Protein AF-A0A6N9PB77-F1 (afdb_monomer_lite)

Radius of gyration: 20.38 Å; chains: 1; bounding box: 51×42×57 Å

Structure (mmCIF, N/CA/C/O backbone):
data_AF-A0A6N9PB77-F1
#
_entry.id   AF-A0A6N9PB77-F1
#
loop_
_atom_site.group_PDB
_atom_site.id
_atom_site.type_symbol
_atom_site.label_atom_id
_atom_site.label_alt_id
_atom_site.label_comp_id
_atom_site.label_asym_id
_atom_site.label_entity_id
_atom_site.label_seq_id
_atom_site.pdbx_PDB_ins_code
_atom_site.Cartn_x
_atom_site.Cartn_y
_atom_site.Cartn_z
_atom_site.occupancy
_atom_site.B_iso_or_equiv
_atom_site.auth_seq_id
_atom_site.auth_comp_id
_atom_site.auth_asym_id
_atom_site.auth_atom_id
_atom_site.pdbx_PDB_model_num
ATOM 1 N N . MET A 1 1 ? -2.805 -22.896 3.630 1.00 44.38 1 MET A N 1
ATOM 2 C CA . MET A 1 1 ? -1.764 -21.969 4.108 1.00 44.38 1 MET A CA 1
ATOM 3 C C . MET A 1 1 ? -0.543 -22.271 3.263 1.00 44.38 1 MET A C 1
ATOM 5 O O . MET A 1 1 ? 0.065 -23.314 3.468 1.00 44.38 1 MET A O 1
ATOM 9 N N . GLU A 1 2 ? -0.318 -21.493 2.204 1.00 57.84 2 GLU A N 1
ATOM 10 C CA . GLU A 1 2 ? 0.859 -21.669 1.343 1.00 57.84 2 GLU A CA 1
ATOM 11 C C . GLU A 1 2 ? 2.136 -21.498 2.175 1.00 57.84 2 GLU A C 1
ATOM 13 O O . GLU A 1 2 ? 2.173 -20.711 3.124 1.00 57.84 2 GLU A O 1
ATOM 18 N N . ASN A 1 3 ? 3.147 -22.318 1.892 1.00 75.31 3 ASN A N 1
ATOM 19 C CA . ASN A 1 3 ? 4.356 -22.383 2.702 1.00 75.31 3 ASN A CA 1
ATOM 20 C C . ASN A 1 3 ? 5.206 -21.119 2.463 1.00 75.31 3 ASN A C 1
ATOM 22 O O . ASN A 1 3 ? 5.700 -20.901 1.364 1.00 75.31 3 ASN A O 1
ATOM 26 N N . ILE A 1 4 ? 5.413 -20.289 3.488 1.00 77.06 4 ILE A N 1
ATOM 27 C CA . ILE A 1 4 ? 6.261 -19.084 3.404 1.00 77.06 4 ILE A CA 1
ATOM 28 C C . ILE A 1 4 ? 7.685 -19.440 2.944 1.00 77.06 4 ILE A C 1
ATOM 30 O O . ILE A 1 4 ? 8.286 -18.709 2.158 1.00 77.06 4 ILE A O 1
ATOM 34 N N . GLU A 1 5 ? 8.204 -20.595 3.366 1.00 80.19 5 GLU A N 1
ATOM 35 C CA . GLU A 1 5 ? 9.524 -21.090 2.965 1.00 80.19 5 GLU A CA 1
ATOM 36 C C . GLU A 1 5 ? 9.602 -21.336 1.454 1.00 80.19 5 GLU A C 1
ATOM 38 O O . GLU A 1 5 ? 10.645 -21.099 0.846 1.00 80.19 5 GLU A O 1
ATOM 43 N N . TYR A 1 6 ? 8.488 -21.741 0.831 1.00 81.44 6 TYR A N 1
ATOM 44 C CA . TYR A 1 6 ? 8.398 -21.926 -0.617 1.00 81.44 6 TYR A CA 1
ATOM 45 C C . TYR A 1 6 ? 8.553 -20.595 -1.359 1.00 81.44 6 TYR A C 1
ATOM 47 O O . TYR A 1 6 ? 9.358 -20.509 -2.283 1.00 81.44 6 TYR A O 1
ATOM 55 N N . HIS A 1 7 ? 7.872 -19.531 -0.925 1.00 77.06 7 HIS A N 1
ATOM 56 C CA . HIS A 1 7 ? 7.990 -18.220 -1.576 1.00 77.06 7 HIS A CA 1
ATOM 57 C C . HIS A 1 7 ? 9.359 -17.563 -1.347 1.00 77.06 7 HIS A C 1
ATOM 59 O O . HIS A 1 7 ? 9.885 -16.915 -2.253 1.00 77.06 7 HIS A O 1
ATOM 65 N N . ILE A 1 8 ? 9.972 -17.763 -0.172 1.00 81.44 8 ILE A N 1
ATOM 66 C CA . ILE A 1 8 ? 11.349 -17.313 0.095 1.00 81.44 8 ILE A CA 1
ATOM 67 C C . ILE A 1 8 ? 12.333 -18.031 -0.836 1.00 81.44 8 ILE A C 1
ATOM 69 O O . ILE A 1 8 ? 13.188 -17.383 -1.443 1.00 81.44 8 ILE A O 1
ATOM 73 N N . ALA A 1 9 ? 12.203 -19.355 -0.976 1.00 80.81 9 ALA A N 1
ATOM 74 C CA . ALA A 1 9 ? 13.036 -20.141 -1.880 1.00 80.81 9 ALA A CA 1
ATOM 75 C C . ALA A 1 9 ? 12.832 -19.720 -3.342 1.00 80.81 9 ALA A C 1
ATOM 77 O O . ALA A 1 9 ? 13.812 -19.496 -4.045 1.00 80.81 9 ALA A O 1
ATOM 78 N N . LEU A 1 10 ? 11.585 -19.503 -3.776 1.00 82.50 10 LEU A N 1
ATOM 79 C CA . LEU A 1 10 ? 11.277 -18.999 -5.116 1.00 82.50 10 LEU A CA 1
ATOM 80 C C . LEU A 1 10 ? 11.972 -17.668 -5.402 1.00 82.50 10 LEU A C 1
ATOM 82 O O . LEU A 1 10 ? 12.623 -17.537 -6.432 1.00 82.50 10 LEU A O 1
ATOM 86 N N . LYS A 1 11 ? 11.890 -16.693 -4.490 1.00 81.75 11 LYS A N 1
ATOM 87 C CA . LYS A 1 11 ? 12.521 -15.380 -4.695 1.00 81.75 11 LYS A CA 1
ATOM 88 C C . LYS A 1 11 ? 14.041 -15.480 -4.861 1.00 81.75 11 LYS A C 1
ATOM 90 O O . LYS A 1 11 ? 14.624 -14.690 -5.598 1.00 81.75 11 LYS A O 1
ATOM 95 N N . ARG A 1 12 ? 14.679 -16.431 -4.172 1.00 84.25 12 ARG A N 1
ATOM 96 C CA . ARG A 1 12 ? 16.130 -16.656 -4.237 1.00 84.25 12 ARG A CA 1
ATOM 97 C C . ARG A 1 12 ? 16.544 -17.445 -5.480 1.00 84.25 12 ARG A C 1
ATOM 99 O O . ARG A 1 12 ? 17.511 -17.070 -6.134 1.00 84.25 12 ARG A O 1
ATOM 106 N N . ASP A 1 13 ? 15.837 -18.534 -5.764 1.00 86.69 13 ASP A N 1
ATOM 107 C CA . ASP A 1 13 ? 16.291 -19.581 -6.683 1.00 86.69 13 ASP A CA 1
ATOM 108 C C . ASP A 1 13 ? 15.640 -19.467 -8.074 1.00 86.69 13 ASP A C 1
ATOM 110 O O . ASP A 1 13 ? 16.283 -19.780 -9.074 1.00 86.69 13 ASP A O 1
ATOM 114 N N . CYS A 1 14 ? 14.399 -18.969 -8.151 1.00 85.69 14 CYS A N 1
ATOM 115 C CA . CYS A 1 14 ? 13.626 -18.807 -9.389 1.00 85.69 14 CYS A CA 1
ATOM 116 C C . CYS A 1 14 ? 12.845 -17.470 -9.404 1.00 85.69 14 CYS A C 1
ATOM 118 O O . CYS A 1 14 ? 11.616 -17.474 -9.263 1.00 85.69 14 CYS A O 1
ATOM 120 N N . PRO A 1 15 ? 13.512 -16.314 -9.596 1.00 81.88 15 PRO A N 1
ATOM 121 C CA . PRO A 1 15 ? 12.870 -14.996 -9.517 1.00 81.88 15 PRO A CA 1
ATOM 122 C C . PRO A 1 15 ? 11.655 -14.832 -10.440 1.00 81.88 15 PRO A C 1
ATOM 124 O O . PRO A 1 15 ? 10.639 -14.283 -10.025 1.00 81.88 15 PRO A O 1
ATOM 127 N N . ASP A 1 16 ? 11.710 -15.380 -11.656 1.00 85.31 16 ASP A N 1
ATOM 128 C CA . ASP A 1 16 ? 10.597 -15.311 -12.612 1.00 85.31 16 ASP A CA 1
ATOM 129 C C . ASP A 1 16 ? 9.342 -16.042 -12.118 1.00 85.31 16 ASP A C 1
ATOM 131 O O . ASP A 1 16 ? 8.217 -15.629 -12.402 1.00 85.31 16 ASP A O 1
ATOM 135 N N . ASP A 1 17 ? 9.517 -17.132 -11.374 1.00 85.56 17 ASP A N 1
ATOM 136 C CA . ASP A 1 17 ? 8.417 -17.910 -10.805 1.00 85.56 17 ASP A CA 1
ATOM 137 C C . ASP A 1 17 ? 7.801 -17.168 -9.618 1.00 85.56 17 ASP A C 1
ATOM 139 O O . ASP A 1 17 ? 6.577 -17.081 -9.512 1.00 85.56 17 ASP A O 1
ATOM 143 N N . TYR A 1 18 ? 8.641 -16.545 -8.786 1.00 87.06 18 TYR A N 1
ATOM 144 C CA . TYR A 1 18 ? 8.188 -15.629 -7.741 1.00 87.06 18 TYR A CA 1
ATOM 145 C C . TYR A 1 18 ? 7.368 -14.467 -8.325 1.00 87.06 18 TYR A C 1
ATOM 147 O O . TYR A 1 18 ? 6.300 -14.144 -7.807 1.00 87.06 18 TYR A O 1
ATOM 155 N N . TYR A 1 19 ? 7.802 -13.875 -9.441 1.00 87.38 19 TYR A N 1
ATOM 156 C CA . TYR A 1 19 ? 7.082 -12.770 -10.085 1.00 87.38 19 TYR A CA 1
ATOM 157 C C . TYR A 1 19 ? 5.718 -13.182 -10.631 1.00 87.38 19 TYR A C 1
ATOM 159 O O . TYR A 1 19 ? 4.755 -12.421 -10.515 1.00 87.38 19 TYR A O 1
ATOM 167 N N . ARG A 1 20 ? 5.606 -14.390 -11.197 1.00 90.50 20 ARG A N 1
ATOM 168 C CA . ARG A 1 20 ? 4.302 -14.922 -11.617 1.00 90.50 20 ARG A CA 1
ATOM 169 C C . ARG A 1 20 ? 3.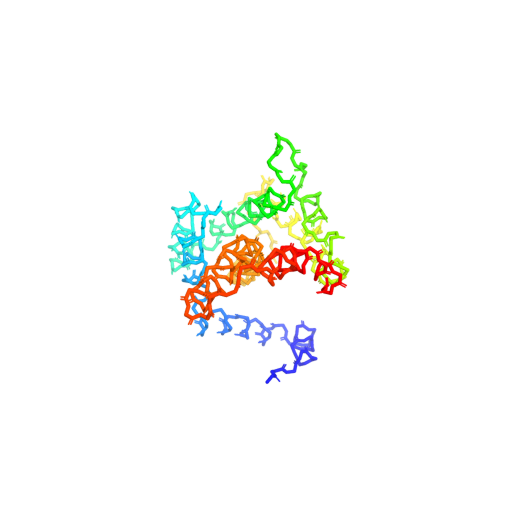362 -15.091 -10.432 1.00 90.50 20 ARG A C 1
ATOM 171 O O . ARG A 1 20 ? 2.185 -14.772 -10.567 1.00 90.50 20 ARG A O 1
ATOM 178 N N . GLU A 1 21 ? 3.879 -15.521 -9.285 1.00 90.88 21 GLU A N 1
ATOM 179 C CA . GLU A 1 21 ? 3.067 -15.669 -8.080 1.00 90.88 21 GLU A CA 1
ATOM 180 C C . GLU A 1 21 ? 2.610 -14.318 -7.523 1.00 90.88 21 GLU A C 1
ATOM 182 O O . GLU A 1 21 ? 1.437 -14.158 -7.204 1.00 90.88 21 GLU A O 1
ATOM 187 N N . VAL A 1 22 ? 3.485 -13.307 -7.491 1.00 91.44 22 VAL A N 1
ATOM 188 C CA . VAL A 1 22 ? 3.108 -11.936 -7.098 1.00 91.44 22 VAL A CA 1
ATOM 189 C C . VAL A 1 22 ? 1.979 -11.401 -7.980 1.00 91.44 22 VAL A C 1
ATOM 191 O O . VAL A 1 22 ? 0.989 -10.877 -7.469 1.00 91.44 22 VAL A O 1
ATOM 194 N N . ILE A 1 23 ? 2.105 -11.559 -9.302 1.00 94.62 23 ILE A N 1
ATOM 195 C CA . ILE A 1 23 ? 1.078 -11.124 -10.256 1.00 94.62 23 ILE A CA 1
ATOM 196 C C . ILE A 1 23 ? -0.243 -11.840 -9.987 1.00 94.62 23 ILE A C 1
ATOM 198 O O . ILE A 1 23 ? -1.279 -11.193 -9.858 1.00 94.62 23 ILE A O 1
ATOM 202 N N . LYS A 1 24 ? -0.187 -13.164 -9.845 1.00 94.56 24 LYS A N 1
ATOM 203 C CA . LYS A 1 24 ? -1.353 -13.998 -9.573 1.00 94.56 24 LYS A CA 1
ATOM 204 C C . LYS A 1 24 ? -2.047 -13.600 -8.271 1.00 94.56 24 LYS A C 1
ATOM 206 O O . LYS A 1 24 ? -3.255 -13.417 -8.273 1.00 94.56 24 LYS A O 1
ATOM 211 N N . VAL A 1 25 ? -1.305 -13.392 -7.181 1.00 93.44 25 VAL A N 1
ATOM 212 C CA . VAL A 1 25 ? -1.872 -12.956 -5.894 1.00 93.44 25 VAL A CA 1
ATOM 213 C C . VAL A 1 25 ? -2.603 -11.622 -6.039 1.00 93.44 25 VAL A C 1
ATOM 215 O O . VAL A 1 25 ? -3.721 -11.488 -5.541 1.00 93.44 25 VAL A O 1
ATOM 218 N N . VAL A 1 26 ? -2.004 -10.647 -6.723 1.00 96.25 26 VAL A N 1
ATOM 219 C CA . VAL A 1 26 ? -2.620 -9.328 -6.927 1.00 96.25 26 VAL A CA 1
ATOM 220 C C . VAL A 1 26 ? -3.894 -9.423 -7.766 1.00 96.25 26 VAL A C 1
ATOM 222 O O . VAL A 1 26 ? -4.918 -8.850 -7.376 1.00 96.25 26 VAL A O 1
ATOM 225 N N . ASP A 1 27 ? -3.835 -10.147 -8.884 1.00 95.75 27 ASP A N 1
ATOM 226 C CA . ASP A 1 27 ? -4.932 -10.251 -9.844 1.00 95.75 27 ASP A CA 1
ATOM 227 C C . ASP A 1 27 ? -6.085 -11.105 -9.278 1.00 95.75 27 ASP A C 1
ATOM 229 O O . ASP A 1 27 ? -7.222 -10.634 -9.221 1.00 95.75 27 ASP A O 1
ATOM 233 N N . ASP A 1 28 ? -5.803 -12.306 -8.754 1.00 95.81 28 ASP A N 1
ATOM 234 C CA . ASP A 1 28 ? -6.817 -13.240 -8.231 1.00 95.81 28 ASP A CA 1
ATOM 235 C C . ASP A 1 28 ? -7.586 -12.649 -7.036 1.00 95.81 28 ASP A C 1
ATOM 237 O O . ASP A 1 28 ? -8.779 -12.908 -6.856 1.00 95.81 28 ASP A O 1
ATOM 241 N N . ASN A 1 29 ? -6.927 -11.818 -6.220 1.00 94.38 29 ASN A N 1
ATOM 242 C CA . ASN A 1 29 ? -7.551 -11.166 -5.066 1.00 94.38 29 ASN A CA 1
ATOM 243 C C . ASN A 1 29 ? -8.129 -9.778 -5.391 1.00 94.38 29 ASN A C 1
ATOM 245 O O . ASN A 1 29 ? -8.631 -9.106 -4.484 1.00 94.38 29 ASN A O 1
ATOM 249 N N . ASN A 1 30 ? -8.080 -9.333 -6.653 1.00 94.88 30 ASN A N 1
ATOM 250 C CA . ASN A 1 30 ? -8.531 -8.007 -7.090 1.00 94.88 30 ASN A CA 1
ATOM 251 C C . ASN A 1 30 ? -7.961 -6.874 -6.220 1.00 94.88 30 ASN A C 1
ATOM 253 O O . ASN A 1 30 ? -8.667 -5.937 -5.830 1.00 94.88 30 ASN A O 1
ATOM 257 N N . MET A 1 31 ? -6.676 -6.970 -5.869 1.00 97.31 31 MET A N 1
ATOM 258 C CA . MET A 1 31 ? -6.081 -6.128 -4.828 1.00 97.31 31 MET A CA 1
ATOM 259 C C . MET A 1 31 ? -6.095 -4.642 -5.185 1.00 97.31 31 MET A C 1
ATOM 261 O O . MET A 1 31 ? -6.179 -3.808 -4.288 1.00 97.31 31 MET A O 1
ATOM 265 N N . VAL A 1 32 ? -6.089 -4.292 -6.475 1.00 97.06 32 VAL A N 1
ATOM 266 C CA . VAL A 1 32 ? -6.224 -2.897 -6.921 1.00 97.06 32 VAL A CA 1
ATOM 267 C C . VAL A 1 32 ? -7.590 -2.321 -6.534 1.00 97.06 32 VAL A C 1
ATOM 269 O O . VAL A 1 32 ? -7.664 -1.257 -5.923 1.00 97.06 32 VAL A O 1
ATOM 272 N N . SER A 1 33 ? -8.670 -3.061 -6.804 1.00 94.62 33 SER A N 1
ATOM 273 C CA . SER A 1 33 ? -10.037 -2.669 -6.435 1.00 94.62 33 SER A CA 1
ATOM 274 C C . SER A 1 33 ? -10.228 -2.607 -4.914 1.00 94.62 33 SER A C 1
ATOM 276 O O . SER A 1 33 ? -10.925 -1.723 -4.396 1.00 94.62 33 SER A O 1
ATOM 278 N N . GLN A 1 34 ? -9.556 -3.497 -4.172 1.00 94.31 34 GLN A N 1
ATOM 279 C CA . GLN A 1 34 ? -9.569 -3.455 -2.710 1.00 94.31 34 GLN A CA 1
ATOM 280 C C . GLN A 1 34 ? -8.990 -2.146 -2.160 1.00 94.31 34 GLN A C 1
ATOM 282 O O . GLN A 1 34 ? -9.555 -1.615 -1.205 1.00 94.31 34 GLN A O 1
ATOM 287 N N . MET A 1 35 ? -7.924 -1.589 -2.751 1.00 96.31 35 MET A N 1
ATOM 288 C CA . MET A 1 35 ? -7.360 -0.309 -2.291 1.00 96.31 35 MET A CA 1
ATOM 289 C C . MET A 1 35 ? -8.401 0.811 -2.369 1.00 96.31 35 MET A C 1
ATOM 291 O O . MET A 1 35 ? -8.657 1.486 -1.371 1.00 96.31 35 MET A O 1
ATOM 295 N N . SER A 1 36 ? -9.042 0.974 -3.531 1.00 93.69 36 SER A N 1
ATOM 296 C CA . SER A 1 36 ? -10.058 2.011 -3.754 1.00 93.69 36 SER A CA 1
ATOM 297 C C . SER A 1 36 ? -11.262 1.834 -2.826 1.00 93.69 36 SER A C 1
ATOM 299 O O . SER A 1 36 ? -11.781 2.816 -2.287 1.00 93.69 36 SER A O 1
ATOM 301 N N . SER A 1 37 ? -11.668 0.585 -2.579 1.00 92.94 37 SER A N 1
ATOM 302 C CA . SER A 1 37 ? -12.756 0.257 -1.652 1.00 92.94 37 SER A CA 1
ATOM 303 C C . SER A 1 37 ? -12.401 0.627 -0.209 1.00 92.94 37 SER A C 1
ATOM 305 O O . SER A 1 37 ? -13.146 1.369 0.431 1.00 92.94 37 SER A O 1
ATOM 307 N N . ARG A 1 38 ? -11.236 0.189 0.292 1.00 93.25 38 ARG A N 1
ATOM 308 C CA . ARG A 1 38 ? -10.757 0.509 1.651 1.00 93.25 38 ARG A CA 1
ATOM 309 C C . ARG A 1 38 ? -10.687 2.010 1.881 1.00 93.25 38 ARG A C 1
ATOM 311 O O . ARG A 1 38 ? -11.127 2.493 2.917 1.00 93.25 38 ARG A O 1
ATOM 318 N N . VAL A 1 39 ? -10.163 2.752 0.909 1.00 94.06 39 VAL A N 1
ATOM 319 C CA . VAL A 1 39 ? -10.065 4.212 0.998 1.00 94.06 39 VAL A CA 1
ATOM 320 C C . VAL A 1 39 ? -11.453 4.842 1.044 1.00 94.06 39 VAL A C 1
ATOM 322 O O . VAL A 1 39 ? -11.722 5.640 1.934 1.00 94.06 39 VAL A O 1
ATOM 325 N N . SER A 1 40 ? -12.361 4.436 0.154 1.00 91.25 40 SER A N 1
ATOM 326 C CA . SER A 1 40 ? -13.703 5.025 0.052 1.00 91.25 40 SER A CA 1
ATOM 327 C C . SER A 1 40 ? -14.548 4.863 1.318 1.00 91.25 40 SER A C 1
ATOM 329 O O . SER A 1 40 ? -15.321 5.759 1.649 1.00 91.25 40 SER A O 1
ATOM 331 N N . PHE A 1 41 ? -14.413 3.739 2.026 1.00 86.50 41 PHE A N 1
ATOM 332 C CA . PHE A 1 41 ? -15.205 3.452 3.228 1.00 86.50 41 PHE A CA 1
ATOM 333 C C . PHE A 1 41 ? -14.526 3.867 4.538 1.00 86.50 41 PHE A C 1
ATOM 335 O O . PHE A 1 41 ? -15.136 3.764 5.603 1.00 86.50 41 PHE A O 1
ATOM 342 N N . ASN A 1 42 ? -13.281 4.347 4.498 1.00 89.75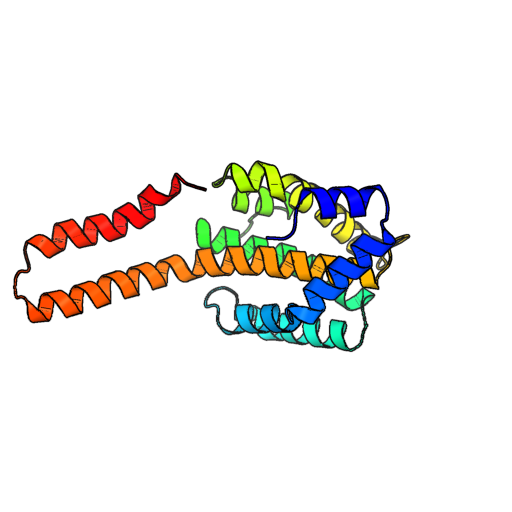 42 ASN A N 1
ATOM 343 C CA . ASN A 1 42 ? -12.545 4.670 5.711 1.00 89.75 42 ASN A CA 1
ATOM 344 C C . ASN A 1 42 ? -12.639 6.149 6.090 1.00 89.75 42 ASN A C 1
ATOM 346 O O . ASN A 1 42 ? -12.160 7.026 5.376 1.00 89.75 42 ASN A O 1
ATOM 350 N N . TYR A 1 43 ? -13.135 6.413 7.298 1.00 87.69 43 TYR A N 1
ATOM 351 C CA . TYR A 1 43 ? -13.312 7.767 7.824 1.00 87.69 43 TYR A CA 1
ATOM 352 C C . TYR A 1 43 ? -12.051 8.649 7.770 1.00 87.69 43 TYR A C 1
ATOM 354 O O . TYR A 1 43 ? -12.151 9.828 7.456 1.00 87.69 43 TYR A O 1
ATOM 362 N N . HIS A 1 44 ? -10.861 8.111 8.045 1.00 89.25 44 HIS A N 1
ATOM 363 C CA . HIS A 1 44 ? -9.640 8.920 8.129 1.00 89.25 44 HIS A CA 1
ATOM 364 C C . HIS A 1 44 ? -8.943 9.142 6.787 1.00 89.25 44 HIS A C 1
ATOM 366 O O . HIS A 1 44 ? -8.231 10.127 6.647 1.00 89.25 44 HIS A O 1
ATOM 372 N N . ILE A 1 45 ? -9.132 8.254 5.808 1.00 92.38 45 ILE A N 1
ATOM 373 C CA . ILE A 1 45 ? -8.382 8.311 4.541 1.00 92.38 45 ILE A CA 1
ATOM 374 C C . ILE A 1 45 ? -9.259 8.526 3.302 1.00 92.38 45 ILE A C 1
ATOM 376 O O . ILE A 1 45 ? -8.711 8.649 2.208 1.00 92.38 45 ILE A O 1
ATOM 380 N N . HIS A 1 46 ? -10.586 8.624 3.450 1.00 93.00 46 HIS A N 1
ATOM 381 C CA . HIS A 1 46 ? -11.530 8.820 2.340 1.00 93.00 46 HIS A CA 1
ATOM 382 C C . HIS A 1 46 ? -11.240 10.040 1.459 1.00 93.00 46 HIS A C 1
ATOM 384 O O . HIS A 1 46 ? -11.544 10.007 0.269 1.00 93.00 46 HIS A O 1
ATOM 390 N N . GLU A 1 47 ? -10.608 11.088 1.991 1.00 92.12 47 GLU A N 1
ATOM 391 C CA . GLU A 1 47 ? -10.207 12.270 1.213 1.00 92.12 47 GLU A CA 1
ATOM 392 C C . GLU A 1 47 ? -9.238 11.923 0.066 1.00 92.12 47 GLU A C 1
ATOM 394 O O . GLU A 1 47 ? -9.135 12.657 -0.912 1.00 92.12 47 GLU A O 1
ATOM 399 N N . ARG A 1 48 ? -8.562 10.768 0.135 1.00 94.88 48 ARG A N 1
ATOM 400 C CA . ARG A 1 48 ? -7.651 10.272 -0.908 1.00 94.88 48 ARG A CA 1
ATOM 401 C C . ARG A 1 48 ? -8.360 9.480 -2.007 1.00 94.88 48 ARG A C 1
ATOM 403 O O . ARG A 1 48 ? -7.685 8.935 -2.877 1.00 94.88 48 ARG A O 1
ATOM 410 N N . LYS A 1 49 ? -9.693 9.387 -1.982 1.00 96.38 49 LYS A N 1
ATOM 411 C CA . LYS A 1 49 ? -10.478 8.568 -2.916 1.00 96.38 49 LYS A CA 1
ATOM 412 C C . LYS A 1 49 ? -10.121 8.832 -4.380 1.00 96.38 49 LYS A C 1
ATOM 414 O O . LYS A 1 49 ? -9.757 7.889 -5.072 1.00 96.38 49 LYS A O 1
ATOM 419 N N . GLU A 1 50 ? -10.135 10.092 -4.815 1.00 96.81 50 GLU A N 1
ATOM 420 C CA . GLU A 1 50 ? -9.810 10.473 -6.201 1.00 96.81 50 GLU A CA 1
ATOM 421 C C . GLU A 1 50 ? -8.404 9.998 -6.613 1.00 96.81 50 GLU A C 1
ATOM 423 O O . GLU A 1 50 ? -8.185 9.513 -7.726 1.00 96.81 50 GLU A O 1
ATOM 428 N N . ILE A 1 51 ? -7.443 10.068 -5.687 1.00 97.38 51 ILE A N 1
ATOM 429 C CA . ILE A 1 51 ? -6.070 9.623 -5.933 1.00 97.38 51 ILE A CA 1
ATOM 430 C C . ILE A 1 51 ? -6.024 8.104 -6.131 1.00 97.38 51 ILE A C 1
ATOM 432 O O . ILE A 1 51 ? -5.342 7.619 -7.032 1.00 97.38 51 ILE A O 1
ATOM 436 N N . PHE A 1 52 ? -6.751 7.339 -5.317 1.00 97.88 52 PHE A N 1
ATOM 437 C CA . PHE A 1 52 ? -6.784 5.879 -5.432 1.00 97.88 52 PHE A CA 1
ATOM 438 C C . PHE A 1 52 ? -7.619 5.379 -6.614 1.00 97.88 52 PHE A C 1
ATOM 440 O O . PHE A 1 52 ? -7.301 4.335 -7.178 1.00 97.88 52 PHE A O 1
ATOM 447 N N . GLU A 1 53 ? -8.644 6.120 -7.030 1.00 97.50 53 GLU A N 1
ATOM 448 C CA . GLU A 1 53 ? -9.329 5.892 -8.306 1.00 97.50 53 GLU A CA 1
ATOM 449 C C . GLU A 1 53 ? -8.367 6.125 -9.478 1.00 97.50 53 GLU A C 1
ATOM 451 O O . GLU A 1 53 ? -8.263 5.288 -10.371 1.00 97.50 53 GLU A O 1
ATOM 456 N N . THR A 1 54 ? -7.567 7.193 -9.423 1.00 98.19 54 THR A N 1
ATOM 457 C CA . THR A 1 54 ? -6.539 7.471 -10.437 1.00 98.19 54 THR A CA 1
ATOM 458 C C . THR A 1 54 ? -5.465 6.381 -10.480 1.00 98.19 54 THR A C 1
ATOM 460 O O . THR A 1 54 ? -5.091 5.928 -11.561 1.00 98.19 54 THR A O 1
ATOM 463 N N . LEU A 1 55 ? -4.980 5.915 -9.323 1.00 98.31 55 LEU A N 1
ATOM 464 C CA . LEU A 1 55 ? -4.041 4.791 -9.244 1.00 98.31 55 LEU A CA 1
ATOM 465 C C . LEU A 1 55 ? -4.613 3.526 -9.895 1.00 98.31 55 LEU A C 1
ATOM 467 O O . LEU A 1 55 ? -3.893 2.853 -10.629 1.00 98.31 55 LEU A O 1
ATOM 471 N N . ALA A 1 56 ? -5.892 3.218 -9.663 1.00 98.12 56 ALA A N 1
ATOM 472 C CA . ALA A 1 56 ? -6.538 2.062 -10.276 1.00 98.12 56 ALA A CA 1
ATOM 473 C C . ALA A 1 56 ? -6.547 2.168 -11.809 1.00 98.12 56 ALA A C 1
ATOM 475 O O . ALA A 1 56 ? -6.086 1.243 -12.479 1.00 98.12 56 ALA A O 1
ATOM 476 N N . THR A 1 57 ? -6.948 3.321 -12.353 1.00 98.31 57 THR A N 1
ATOM 477 C CA . THR A 1 57 ? -6.923 3.581 -13.801 1.00 98.31 57 THR A CA 1
ATOM 478 C C . THR A 1 57 ? -5.514 3.446 -14.378 1.00 98.31 57 THR A C 1
ATOM 480 O O . THR A 1 57 ? -5.310 2.760 -15.377 1.00 98.31 57 THR A O 1
ATOM 483 N N . LEU A 1 58 ? -4.505 4.047 -13.735 1.00 98.38 58 LEU A N 1
ATOM 484 C CA . LEU A 1 58 ? -3.115 3.965 -14.199 1.00 98.38 58 LEU A CA 1
ATOM 485 C C . LEU A 1 58 ? -2.600 2.521 -14.234 1.00 98.38 58 LEU A C 1
ATOM 487 O O . LEU A 1 58 ? -1.829 2.167 -15.129 1.00 98.38 58 LEU A O 1
ATOM 491 N N . PHE A 1 59 ? -3.004 1.698 -13.267 1.00 98.12 59 PHE A N 1
ATOM 492 C CA . PHE A 1 59 ? -2.628 0.291 -13.218 1.00 98.12 59 PHE A CA 1
ATOM 493 C C . PHE A 1 59 ? -3.315 -0.516 -14.327 1.00 98.12 59 PHE A C 1
ATOM 495 O O . PHE A 1 59 ? -2.641 -1.243 -15.057 1.00 98.12 59 PHE A O 1
ATOM 502 N N . GLU A 1 60 ? -4.628 -0.341 -14.502 1.00 97.06 60 GLU A N 1
ATOM 503 C CA . GLU A 1 60 ? -5.431 -1.014 -15.532 1.00 97.06 60 GLU A CA 1
ATOM 504 C C . GLU A 1 60 ? -4.939 -0.684 -16.950 1.00 97.06 60 GLU A C 1
ATOM 506 O O . GLU A 1 60 ? -4.744 -1.572 -17.784 1.00 97.06 60 GLU A O 1
ATOM 511 N N . GLU A 1 61 ? -4.620 0.586 -17.198 1.00 98.06 61 GLU A N 1
ATOM 512 C CA . GLU A 1 61 ? -4.050 1.060 -18.461 1.00 98.06 61 GLU A CA 1
ATOM 513 C C . GLU A 1 61 ? -2.560 0.708 -18.636 1.00 98.06 61 GLU A C 1
ATOM 515 O O . GLU A 1 61 ? -1.933 1.099 -19.627 1.00 98.06 61 GLU A O 1
ATOM 520 N N . LYS A 1 62 ? -1.962 -0.025 -17.686 1.00 97.50 62 LYS A N 1
ATOM 521 C CA . LYS A 1 62 ? -0.549 -0.448 -17.692 1.00 97.50 62 LYS A CA 1
ATOM 522 C C . LYS A 1 62 ? 0.431 0.728 -17.751 1.00 97.50 62 LYS A C 1
ATOM 524 O O . LYS A 1 62 ? 1.562 0.596 -18.225 1.00 97.50 62 LYS A O 1
ATOM 529 N N . ARG A 1 63 ? 0.031 1.896 -17.241 1.00 97.25 63 ARG A N 1
ATOM 530 C CA . ARG A 1 63 ? 0.855 3.112 -17.132 1.00 97.25 63 ARG A CA 1
ATOM 531 C C . ARG A 1 63 ? 1.749 3.027 -15.893 1.00 97.25 63 ARG A C 1
ATOM 533 O O . ARG A 1 63 ? 1.747 3.913 -15.041 1.00 97.25 63 ARG A O 1
ATOM 540 N N . TYR A 1 64 ? 2.541 1.957 -15.808 1.00 95.44 64 TYR A N 1
ATOM 541 C CA . TYR A 1 64 ? 3.242 1.559 -14.585 1.00 95.44 64 TYR A CA 1
ATOM 542 C C . TYR A 1 64 ? 4.203 2.612 -14.039 1.00 95.44 64 TYR A C 1
ATOM 544 O O . TYR A 1 64 ? 4.253 2.799 -12.834 1.00 95.44 64 TYR A O 1
ATOM 552 N N . LEU A 1 65 ? 4.927 3.352 -14.885 1.00 93.12 65 LEU A N 1
ATOM 553 C CA . LEU A 1 65 ? 5.821 4.407 -14.392 1.00 93.12 65 LEU A CA 1
ATOM 554 C C . LEU A 1 65 ? 5.051 5.510 -13.643 1.00 93.12 65 LEU A C 1
ATOM 556 O O . LEU A 1 65 ? 5.457 5.924 -12.560 1.00 93.12 65 LEU A O 1
ATOM 560 N N . ALA A 1 66 ? 3.923 5.955 -14.204 1.00 94.62 66 ALA A N 1
ATOM 561 C CA . ALA A 1 66 ? 3.064 6.953 -13.572 1.00 94.62 66 ALA A CA 1
ATOM 562 C C . ALA A 1 66 ? 2.403 6.393 -12.304 1.00 94.62 66 ALA A C 1
ATOM 564 O O . ALA A 1 66 ? 2.357 7.081 -11.284 1.00 94.62 66 ALA A O 1
ATOM 565 N N . PHE A 1 67 ? 1.963 5.130 -12.351 1.00 97.00 67 PHE A N 1
ATOM 566 C CA . PHE A 1 67 ? 1.463 4.416 -11.179 1.00 97.00 67 PHE A CA 1
ATOM 567 C C . PHE A 1 67 ? 2.505 4.387 -10.05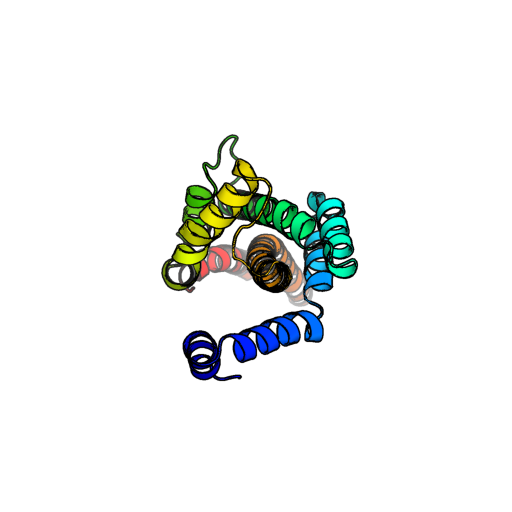6 1.00 97.00 67 PHE A C 1
ATOM 569 O O . PHE A 1 67 ? 2.217 4.841 -8.958 1.00 97.00 67 PHE A O 1
ATOM 576 N N . ILE A 1 68 ? 3.729 3.927 -10.333 1.00 95.38 68 ILE A N 1
ATOM 577 C CA . ILE A 1 68 ? 4.830 3.818 -9.364 1.00 95.38 68 ILE A CA 1
ATOM 578 C C . ILE A 1 68 ? 5.147 5.182 -8.736 1.00 95.38 68 ILE A C 1
ATOM 580 O O . ILE A 1 68 ? 5.285 5.299 -7.514 1.00 95.38 68 ILE A O 1
ATOM 584 N N . ALA A 1 69 ? 5.219 6.233 -9.556 1.00 93.38 69 ALA A N 1
ATOM 585 C CA . ALA A 1 69 ? 5.484 7.579 -9.067 1.00 93.38 69 ALA A CA 1
ATOM 586 C C . ALA A 1 69 ? 4.395 8.073 -8.107 1.00 93.38 69 ALA A C 1
ATOM 588 O O . ALA A 1 69 ? 4.705 8.587 -7.034 1.00 93.38 69 ALA A O 1
ATOM 589 N N . MET A 1 70 ? 3.125 7.862 -8.445 1.00 95.31 70 MET A N 1
ATOM 590 C CA . MET A 1 70 ? 2.010 8.265 -7.591 1.00 95.31 70 MET A CA 1
ATOM 591 C C . MET A 1 70 ? 1.887 7.378 -6.340 1.00 95.31 70 MET A C 1
ATOM 593 O O . MET A 1 70 ? 1.702 7.894 -5.237 1.00 95.31 70 MET A O 1
ATOM 597 N N . ALA A 1 71 ? 2.044 6.062 -6.487 1.00 96.06 71 ALA A N 1
ATOM 598 C CA . ALA A 1 71 ? 1.935 5.073 -5.419 1.00 96.06 71 ALA A CA 1
ATOM 599 C C . ALA A 1 71 ? 3.002 5.277 -4.337 1.00 96.06 71 ALA A C 1
ATOM 601 O O . ALA A 1 71 ? 2.680 5.256 -3.151 1.00 96.06 71 ALA A O 1
ATOM 602 N N . SER A 1 72 ? 4.251 5.556 -4.729 1.00 93.44 72 SER A N 1
ATOM 603 C CA . SER A 1 72 ? 5.341 5.820 -3.778 1.00 93.44 72 SER A CA 1
ATOM 604 C C . SER A 1 72 ? 5.075 7.050 -2.897 1.00 93.44 72 SER A C 1
ATOM 606 O O . SER A 1 72 ? 5.339 7.021 -1.695 1.00 93.44 72 SER A O 1
ATOM 608 N N . ILE A 1 73 ? 4.478 8.107 -3.458 1.00 92.56 73 ILE A N 1
ATOM 609 C CA . ILE A 1 73 ? 4.045 9.289 -2.697 1.00 92.56 73 ILE A CA 1
ATOM 610 C C . ILE A 1 73 ? 2.870 8.935 -1.777 1.00 92.56 73 ILE A C 1
ATOM 612 O O . ILE A 1 73 ? 2.831 9.371 -0.624 1.00 92.56 73 ILE A O 1
ATOM 616 N N . GLN A 1 74 ? 1.913 8.135 -2.261 1.00 95.31 74 GLN A N 1
ATOM 617 C CA . GLN A 1 74 ? 0.773 7.727 -1.442 1.00 95.31 74 GLN A CA 1
ATOM 618 C C . GLN A 1 74 ? 1.173 6.833 -0.271 1.00 95.31 74 GLN A C 1
ATOM 620 O O . GLN A 1 74 ? 0.600 7.013 0.797 1.00 95.31 74 GLN A O 1
ATOM 625 N N . LEU A 1 75 ? 2.174 5.956 -0.399 1.00 94.62 75 LEU A N 1
ATOM 626 C CA . LEU A 1 75 ? 2.694 5.188 0.741 1.00 94.62 75 LEU A CA 1
ATOM 627 C C . LEU A 1 75 ? 3.097 6.111 1.897 1.00 94.62 75 LEU A C 1
ATOM 629 O O . LEU A 1 75 ? 2.650 5.920 3.028 1.00 94.62 75 LEU A O 1
ATOM 633 N N . GLU A 1 76 ? 3.866 7.165 1.612 1.00 91.69 76 GLU A N 1
ATOM 634 C CA . GLU A 1 76 ? 4.235 8.154 2.628 1.00 91.69 76 GLU A CA 1
ATOM 635 C C . GLU A 1 76 ? 3.020 8.893 3.202 1.00 91.69 76 GLU A C 1
ATOM 637 O O . GLU A 1 76 ? 2.941 9.114 4.416 1.00 91.69 76 GLU A O 1
ATOM 642 N N . GLY A 1 77 ? 2.058 9.236 2.345 1.00 93.12 77 GLY A N 1
ATOM 643 C CA . GLY A 1 77 ? 0.791 9.835 2.751 1.00 93.12 77 GLY A CA 1
ATOM 644 C C . GLY A 1 77 ? -0.004 8.949 3.711 1.00 93.12 77 GLY A C 1
ATOM 645 O O . GLY A 1 77 ? -0.444 9.425 4.750 1.00 93.12 77 GLY A O 1
ATOM 646 N N . ILE A 1 78 ? -0.143 7.655 3.426 1.00 95.62 78 ILE A N 1
ATOM 647 C CA . ILE A 1 78 ? -0.876 6.726 4.295 1.00 95.62 78 ILE A CA 1
ATOM 648 C C . ILE A 1 78 ? -0.131 6.501 5.618 1.00 95.62 78 ILE A C 1
ATOM 650 O O . ILE A 1 78 ? -0.766 6.474 6.672 1.00 95.62 78 ILE A O 1
ATOM 654 N N . PHE A 1 79 ? 1.205 6.427 5.616 1.00 95.00 79 PHE A N 1
ATOM 655 C CA . PHE A 1 79 ? 1.970 6.388 6.869 1.00 95.00 79 PHE A CA 1
ATOM 656 C C . PHE A 1 79 ? 1.762 7.643 7.724 1.00 95.00 79 PHE A C 1
ATOM 658 O O . PHE A 1 79 ? 1.689 7.541 8.950 1.00 95.00 79 PHE A O 1
ATOM 665 N N . TYR A 1 80 ? 1.634 8.820 7.103 1.00 93.44 80 TYR A N 1
ATOM 666 C CA . TYR A 1 80 ? 1.263 10.040 7.819 1.00 93.44 80 TYR A CA 1
ATOM 667 C C . TYR A 1 80 ? -0.102 9.888 8.500 1.00 93.44 80 TYR A C 1
ATOM 669 O O . TYR A 1 80 ? -0.200 10.140 9.703 1.00 93.44 80 TYR A O 1
ATOM 677 N N . GLU A 1 81 ? -1.119 9.411 7.775 1.00 92.81 81 GLU A N 1
ATOM 678 C CA . GLU A 1 81 ? -2.456 9.194 8.343 1.00 92.81 81 GLU A CA 1
ATOM 679 C C . GLU A 1 81 ? -2.419 8.202 9.504 1.00 92.81 81 GLU A C 1
ATOM 681 O O . GLU A 1 81 ? -2.930 8.491 10.582 1.00 92.81 81 GLU A O 1
ATOM 686 N N . LEU A 1 82 ? -1.735 7.068 9.342 1.00 92.81 82 LEU A N 1
ATOM 687 C CA . LEU A 1 82 ? -1.585 6.065 10.396 1.00 92.81 82 LEU A CA 1
ATOM 688 C C . LEU A 1 82 ? -0.982 6.660 11.680 1.00 92.81 82 LEU A C 1
ATOM 690 O O . LEU A 1 82 ? -1.472 6.401 12.784 1.00 92.81 82 LEU A O 1
ATOM 694 N N . VAL A 1 83 ? 0.055 7.492 11.555 1.00 92.00 83 VAL A N 1
ATOM 695 C CA . VAL A 1 83 ? 0.655 8.199 12.696 1.00 92.00 83 VAL A CA 1
ATOM 696 C C . VAL A 1 83 ? -0.337 9.189 13.313 1.00 92.00 83 VAL A C 1
ATOM 698 O O . VAL A 1 83 ? -0.458 9.238 14.540 1.00 92.00 83 VAL A O 1
ATOM 701 N N . CYS A 1 84 ? -1.077 9.942 12.499 1.00 90.38 84 CYS A N 1
ATOM 702 C CA . CYS A 1 84 ? -2.089 10.889 12.968 1.00 90.38 84 CYS A CA 1
ATOM 703 C C . CYS A 1 84 ? -3.240 10.197 13.710 1.00 90.38 84 CYS A C 1
ATOM 705 O O . CYS A 1 84 ? -3.670 10.687 14.755 1.00 90.38 84 CYS A O 1
ATOM 707 N N . ILE A 1 85 ? -3.693 9.031 13.247 1.00 88.44 85 ILE A N 1
ATOM 708 C CA . ILE A 1 85 ? -4.737 8.245 13.917 1.00 88.44 85 ILE A CA 1
ATOM 709 C C . ILE A 1 85 ? -4.249 7.765 15.291 1.00 88.44 85 ILE A C 1
ATOM 711 O O . ILE A 1 85 ? -4.991 7.856 16.274 1.00 88.44 85 ILE A O 1
ATOM 715 N N . LYS A 1 86 ? -2.998 7.287 15.379 1.00 86.94 86 LYS A N 1
ATOM 716 C CA . LYS A 1 86 ? -2.418 6.748 16.621 1.00 86.94 86 LYS A CA 1
ATOM 717 C C . LYS A 1 86 ? -2.061 7.819 17.652 1.00 86.94 86 LYS A C 1
ATOM 719 O O . LYS A 1 86 ? -2.237 7.590 18.848 1.00 86.94 86 LYS A O 1
ATOM 724 N N . PHE A 1 87 ? -1.520 8.956 17.215 1.00 85.69 87 PHE A N 1
ATOM 725 C CA . PHE A 1 87 ? -0.865 9.926 18.106 1.00 85.69 87 PHE A CA 1
ATOM 726 C C . PHE A 1 87 ? -1.407 11.359 17.996 1.00 85.69 87 PHE A C 1
ATOM 728 O O . PHE A 1 87 ? -0.919 12.242 18.704 1.00 85.69 87 PHE A O 1
ATOM 735 N N . GLY A 1 88 ? -2.399 11.594 17.137 1.00 83.75 88 GLY A N 1
ATOM 736 C CA . GLY A 1 88 ? -2.931 12.919 16.824 1.00 83.75 88 GLY A CA 1
ATOM 737 C C . GLY A 1 88 ? -2.152 13.637 15.716 1.00 83.75 88 GLY A C 1
ATOM 738 O O . GLY A 1 88 ? -0.969 13.370 15.472 1.00 83.75 88 GLY A O 1
ATOM 739 N N . ALA A 1 89 ? -2.831 14.568 15.042 1.00 77.25 89 ALA A N 1
ATOM 740 C CA . ALA A 1 89 ? -2.242 15.386 13.989 1.00 77.25 89 ALA A CA 1
ATOM 741 C C . ALA A 1 89 ? -1.208 16.371 14.558 1.00 77.25 89 ALA A C 1
ATOM 743 O O . ALA A 1 89 ? -1.435 17.022 15.578 1.00 77.25 89 ALA A O 1
ATOM 744 N N . LYS A 1 90 ? -0.063 16.485 13.881 1.00 75.06 90 LYS A N 1
ATOM 745 C CA . LYS A 1 90 ? 0.988 17.474 14.158 1.00 75.06 90 LYS A CA 1
ATOM 746 C C . LYS A 1 90 ? 1.457 18.070 12.837 1.00 75.06 90 LYS A C 1
ATOM 748 O O . LYS A 1 90 ? 1.523 17.353 11.838 1.00 75.06 90 LYS A O 1
ATOM 753 N N . GLU A 1 91 ? 1.840 19.347 12.850 1.00 61.19 91 GLU A N 1
ATOM 754 C CA . GLU A 1 91 ? 2.288 20.074 11.648 1.00 61.19 91 GLU A CA 1
ATOM 755 C C . GLU A 1 91 ? 3.483 19.413 10.946 1.00 61.19 91 GLU A C 1
ATOM 757 O O . GLU A 1 91 ? 3.615 19.493 9.728 1.00 61.19 91 GLU A O 1
ATOM 762 N N . ARG A 1 92 ? 4.359 18.728 11.693 1.00 68.94 92 ARG A N 1
ATOM 763 C CA . ARG A 1 92 ? 5.490 17.974 11.136 1.00 68.94 92 ARG A CA 1
ATOM 764 C C . ARG A 1 92 ? 5.582 16.603 11.784 1.00 68.94 92 ARG A C 1
ATOM 766 O O . ARG A 1 92 ? 5.865 16.488 12.974 1.00 68.94 92 ARG A O 1
ATOM 773 N N . GLN A 1 93 ? 5.385 15.560 10.981 1.00 75.88 93 GLN A N 1
ATOM 774 C CA . GLN A 1 93 ? 5.569 14.170 11.417 1.00 75.88 93 GLN A CA 1
ATOM 775 C C . GLN A 1 93 ? 6.942 13.592 11.038 1.00 75.88 93 GLN A C 1
ATOM 777 O O . GLN A 1 93 ? 7.247 12.474 11.453 1.00 75.88 93 GLN A O 1
ATOM 782 N N . GLY A 1 94 ? 7.787 14.368 10.351 1.00 84.50 94 GLY A N 1
ATOM 783 C CA . GLY A 1 94 ? 9.122 13.953 9.911 1.00 84.50 94 GLY A CA 1
ATOM 784 C C . GLY A 1 94 ? 9.143 13.385 8.489 1.00 84.50 94 GLY A C 1
ATOM 785 O O . GLY A 1 94 ? 8.159 13.489 7.754 1.00 84.50 94 GLY A O 1
ATOM 786 N N . THR A 1 95 ? 10.271 12.802 8.106 1.00 89.44 95 THR A N 1
ATOM 787 C CA . THR A 1 95 ? 10.510 12.048 6.864 1.00 89.44 95 THR A CA 1
ATOM 788 C C . THR A 1 95 ? 9.699 10.749 6.816 1.00 89.44 95 THR A C 1
ATOM 790 O O . THR A 1 95 ? 9.118 10.341 7.821 1.00 89.44 95 THR A O 1
ATOM 793 N N . LEU A 1 96 ? 9.647 10.076 5.659 1.00 89.50 96 LEU A N 1
ATOM 794 C CA . LEU A 1 96 ? 9.023 8.751 5.539 1.00 89.50 96 LEU A CA 1
ATOM 795 C C . LEU A 1 96 ? 9.558 7.768 6.594 1.00 89.50 96 LEU A C 1
ATOM 797 O O . LEU A 1 96 ? 8.766 7.146 7.293 1.00 89.50 96 LEU A O 1
ATOM 801 N N . VAL A 1 97 ? 10.878 7.700 6.776 1.00 93.00 97 VAL A N 1
ATOM 802 C CA . VAL A 1 97 ? 11.527 6.803 7.748 1.00 93.00 97 VAL A CA 1
ATOM 803 C C . VAL A 1 97 ? 11.008 7.043 9.166 1.00 93.00 97 VAL A C 1
ATOM 805 O O . VAL A 1 97 ? 10.561 6.113 9.834 1.00 93.00 97 VAL A O 1
ATOM 808 N N . GLU A 1 98 ? 10.968 8.304 9.600 1.00 92.56 98 GLU A N 1
ATOM 809 C CA . GLU A 1 98 ? 10.464 8.672 10.930 1.00 92.56 98 GLU A CA 1
ATOM 810 C C . GLU A 1 98 ? 8.966 8.364 11.090 1.00 92.56 98 GLU A C 1
ATOM 812 O O . GLU A 1 98 ? 8.511 8.029 12.187 1.00 92.56 98 GLU A O 1
ATOM 817 N N . LYS A 1 99 ? 8.173 8.473 10.013 1.00 93.56 99 LYS A N 1
ATOM 818 C CA . LYS A 1 99 ? 6.751 8.094 10.031 1.00 93.56 99 LYS A CA 1
ATOM 819 C C . LYS A 1 99 ? 6.587 6.581 10.182 1.00 93.56 99 LYS A C 1
ATOM 821 O O . LYS A 1 99 ? 5.780 6.156 11.007 1.00 93.56 99 LYS A O 1
ATOM 826 N N . VAL A 1 100 ? 7.357 5.786 9.439 1.00 93.56 100 VAL A N 1
ATOM 827 C CA . VAL A 1 100 ? 7.351 4.314 9.514 1.00 93.56 100 VAL A CA 1
ATOM 828 C C . VAL A 1 100 ? 7.763 3.857 10.915 1.00 93.56 100 VAL A C 1
ATOM 830 O O . VAL A 1 100 ? 7.045 3.077 11.541 1.00 93.56 100 VAL A O 1
ATOM 833 N N . GLU A 1 101 ? 8.847 4.413 11.462 1.00 94.00 101 GLU A N 1
ATOM 834 C CA . GLU A 1 101 ? 9.295 4.130 12.829 1.00 94.00 101 GLU A CA 1
ATOM 835 C C . GLU A 1 101 ? 8.185 4.428 13.846 1.00 94.00 101 GLU A C 1
ATOM 837 O O . GLU A 1 101 ? 7.812 3.576 14.652 1.00 94.00 101 GLU A O 1
ATOM 842 N N . LYS A 1 102 ? 7.576 5.619 13.783 1.00 92.31 102 LYS A N 1
ATOM 843 C CA . LYS A 1 102 ? 6.476 5.994 14.686 1.00 92.31 102 LYS A CA 1
ATOM 844 C C . LYS A 1 102 ? 5.254 5.098 14.523 1.00 92.31 102 LYS A C 1
ATOM 846 O O . LYS A 1 102 ? 4.610 4.788 15.526 1.00 92.31 102 LYS A O 1
ATOM 851 N N . ALA A 1 103 ? 4.914 4.708 13.298 1.00 91.56 103 ALA A N 1
ATOM 852 C CA . ALA A 1 103 ? 3.781 3.837 13.020 1.00 91.56 103 ALA A CA 1
ATOM 853 C C . ALA A 1 103 ? 3.974 2.447 13.644 1.00 91.56 103 ALA A C 1
ATOM 855 O O . ALA A 1 103 ? 3.018 1.888 14.200 1.00 91.56 103 ALA A O 1
ATOM 856 N N . PHE A 1 104 ? 5.200 1.920 13.599 1.00 93.62 104 PHE A N 1
ATOM 857 C CA . PHE A 1 104 ? 5.516 0.549 13.994 1.00 93.62 104 PHE A CA 1
ATOM 858 C C . PHE A 1 104 ? 6.075 0.402 15.410 1.00 93.62 104 PHE A C 1
ATOM 860 O O . PHE A 1 104 ? 5.892 -0.662 15.982 1.00 93.62 104 PHE A O 1
ATOM 867 N N . LYS A 1 105 ? 6.621 1.446 16.053 1.00 89.69 105 LYS A N 1
ATOM 868 C CA . LYS A 1 105 ? 7.256 1.370 17.395 1.00 89.69 105 LYS A CA 1
ATOM 869 C C . LYS A 1 105 ? 6.420 0.723 18.506 1.00 89.69 105 LYS A C 1
ATOM 871 O O . LYS A 1 105 ? 6.954 0.331 19.534 1.00 89.69 105 LYS A O 1
ATOM 876 N N . SER A 1 106 ? 5.098 0.702 18.336 1.00 85.38 106 SER A N 1
ATOM 877 C CA . SER A 1 106 ? 4.152 0.106 19.290 1.00 85.38 106 SER A CA 1
ATOM 878 C C . SER A 1 106 ? 3.984 -1.404 19.113 1.00 85.38 106 SER A C 1
ATOM 880 O O . SER A 1 106 ? 3.381 -2.029 19.972 1.00 85.38 106 SER A O 1
ATOM 882 N N . SER A 1 107 ? 4.517 -1.972 18.029 1.00 88.31 107 SER A N 1
ATOM 883 C CA . SER A 1 107 ? 4.447 -3.389 17.696 1.00 88.31 107 SER A CA 1
ATOM 884 C C . SER A 1 107 ? 5.850 -3.935 17.408 1.00 88.31 107 SER A C 1
ATOM 886 O O . SER A 1 107 ? 6.404 -3.683 16.329 1.00 88.31 107 SER A O 1
ATOM 888 N N . PRO A 1 108 ? 6.448 -4.687 18.352 1.00 89.81 108 PRO A N 1
ATOM 889 C CA . PRO A 1 108 ? 7.742 -5.332 18.149 1.00 89.81 108 PRO A CA 1
ATOM 890 C C . PRO A 1 108 ? 7.766 -6.220 16.903 1.00 89.81 108 PRO A C 1
ATOM 892 O O . PRO A 1 108 ? 8.772 -6.245 16.196 1.00 89.81 108 PRO A O 1
ATOM 895 N N . HIS A 1 109 ? 6.651 -6.891 16.593 1.00 89.44 109 HIS A N 1
ATOM 896 C CA . HIS A 1 109 ? 6.539 -7.715 15.397 1.00 89.44 109 HIS A CA 1
ATOM 897 C C . HIS A 1 109 ? 6.710 -6.892 14.113 1.00 89.44 109 HIS A C 1
ATOM 899 O O . HIS A 1 109 ? 7.571 -7.216 13.298 1.00 89.44 109 HIS A O 1
ATOM 905 N N . LEU A 1 110 ? 5.966 -5.789 13.951 1.00 91.62 110 LEU A N 1
ATOM 906 C CA . LEU A 1 110 ? 6.080 -4.927 12.763 1.00 91.62 110 LEU A CA 1
ATOM 907 C C . LEU A 1 110 ? 7.468 -4.277 12.647 1.00 91.62 110 LEU A C 1
ATOM 909 O O . LEU A 1 110 ? 7.989 -4.130 11.540 1.00 91.62 110 LEU A O 1
ATOM 913 N N . MET A 1 111 ? 8.086 -3.931 13.783 1.00 91.38 111 MET A N 1
ATOM 914 C CA . MET A 1 111 ? 9.459 -3.412 13.829 1.00 91.38 111 MET A CA 1
ATOM 915 C C . MET A 1 111 ? 10.504 -4.420 13.338 1.00 91.38 111 MET A C 1
ATOM 917 O O . MET A 1 111 ? 11.548 -4.019 12.834 1.00 91.38 111 MET A O 1
ATOM 921 N N . GLN A 1 112 ? 10.255 -5.718 13.485 1.00 88.69 112 GLN A N 1
ATOM 922 C CA . GLN A 1 112 ? 11.185 -6.752 13.036 1.00 88.69 112 GLN A CA 1
ATOM 923 C C . 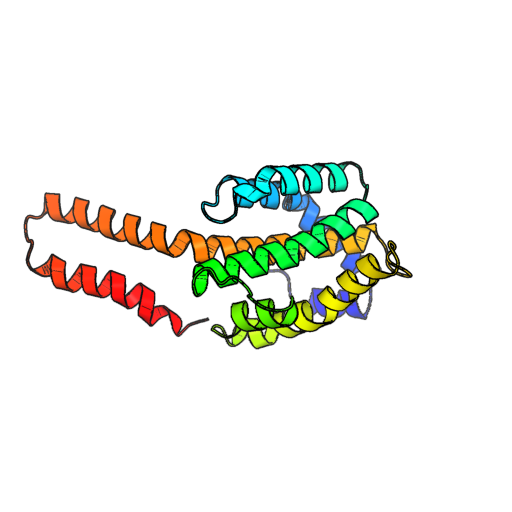GLN A 1 112 ? 10.924 -7.181 11.592 1.00 88.69 112 GLN A C 1
ATOM 925 O O . GLN A 1 112 ? 11.873 -7.461 10.865 1.00 88.69 112 GLN A O 1
ATOM 930 N N . THR A 1 113 ? 9.658 -7.236 11.170 1.00 88.25 113 THR A N 1
ATOM 931 C CA . THR A 1 113 ? 9.280 -7.848 9.887 1.00 88.25 113 THR A CA 1
ATOM 932 C C . THR A 1 113 ? 9.123 -6.852 8.745 1.00 88.25 113 THR A C 1
ATOM 934 O O . THR A 1 113 ? 9.529 -7.156 7.628 1.00 88.25 113 THR A O 1
ATOM 937 N N . LEU A 1 114 ? 8.555 -5.671 9.002 1.00 92.62 114 LEU A N 1
ATOM 938 C CA . LEU A 1 114 ? 8.193 -4.711 7.952 1.00 92.62 114 LEU A CA 1
ATOM 939 C C . LEU A 1 114 ? 9.024 -3.430 7.994 1.00 92.62 114 LEU A C 1
ATOM 941 O O . LEU A 1 114 ? 9.255 -2.821 6.951 1.00 92.62 114 LEU A O 1
ATOM 945 N N . TYR A 1 115 ? 9.475 -3.010 9.179 1.00 93.81 115 TYR A N 1
ATOM 946 C CA . TYR A 1 115 ? 10.228 -1.764 9.331 1.00 93.81 115 TYR A CA 1
ATOM 947 C C . TYR A 1 115 ? 11.444 -1.673 8.401 1.00 93.81 115 TYR A C 1
ATOM 949 O O . TYR A 1 115 ? 11.522 -0.660 7.712 1.00 93.81 115 TYR A O 1
ATOM 957 N N . PRO A 1 116 ? 12.347 -2.676 8.296 1.00 93.62 116 PRO A N 1
ATOM 958 C CA . PRO A 1 116 ? 13.519 -2.542 7.431 1.00 93.62 116 PRO A CA 1
ATOM 959 C C . PRO A 1 116 ? 13.140 -2.227 5.979 1.00 93.62 116 PRO A C 1
ATOM 961 O O . PRO A 1 116 ? 13.696 -1.316 5.374 1.00 93.62 116 PRO A O 1
ATOM 964 N N . TYR A 1 117 ? 12.117 -2.905 5.462 1.00 93.81 117 TYR A N 1
ATOM 965 C CA . TYR A 1 117 ? 11.651 -2.706 4.096 1.00 93.81 117 TYR A CA 1
ATOM 966 C C . TYR A 1 117 ? 11.096 -1.291 3.868 1.00 93.81 117 TYR A C 1
ATOM 968 O O . TYR A 1 117 ? 11.544 -0.551 2.990 1.00 93.81 117 TYR A O 1
ATOM 976 N N . PHE A 1 118 ? 10.158 -0.855 4.711 1.00 95.00 118 PHE A N 1
ATOM 977 C CA . PHE A 1 118 ? 9.532 0.461 4.555 1.00 95.00 118 PHE A CA 1
ATOM 978 C C . PHE A 1 118 ? 10.445 1.634 4.948 1.00 95.00 118 PHE A C 1
ATOM 980 O O . PHE A 1 118 ? 10.215 2.756 4.498 1.00 95.00 118 PHE A O 1
ATOM 987 N N . ALA A 1 119 ? 11.460 1.404 5.782 1.00 93.12 119 ALA A N 1
ATOM 988 C CA . ALA A 1 119 ? 12.392 2.427 6.253 1.00 93.12 119 ALA A CA 1
ATOM 989 C C . ALA A 1 119 ? 13.637 2.582 5.369 1.00 93.12 119 ALA A C 1
ATOM 991 O O . ALA A 1 119 ? 14.292 3.621 5.454 1.00 93.12 119 ALA A O 1
ATOM 992 N N . PHE A 1 120 ? 13.969 1.592 4.536 1.00 91.19 120 PHE A N 1
ATOM 993 C CA . PHE A 1 120 ? 15.182 1.625 3.712 1.00 91.19 120 PHE A CA 1
ATOM 994 C C . PHE A 1 120 ? 14.880 1.428 2.221 1.00 91.19 120 PHE A C 1
ATOM 996 O O . PHE A 1 120 ? 15.170 2.327 1.433 1.00 91.19 120 PHE A O 1
ATOM 1003 N N . ASP A 1 121 ? 14.201 0.345 1.832 1.00 90.94 121 ASP A N 1
ATOM 1004 C CA . ASP A 1 121 ? 13.969 0.021 0.415 1.00 90.94 121 ASP A CA 1
ATOM 1005 C C . ASP A 1 121 ? 12.987 0.991 -0.271 1.00 90.94 121 ASP A C 1
ATOM 1007 O O . ASP A 1 121 ? 13.239 1.492 -1.373 1.00 90.94 121 ASP A O 1
ATOM 1011 N N . ILE A 1 122 ? 11.861 1.300 0.383 1.00 91.88 122 ILE A N 1
ATOM 1012 C CA . ILE A 1 122 ? 10.848 2.215 -0.174 1.00 91.88 122 ILE A CA 1
ATOM 1013 C C . ILE A 1 122 ? 11.376 3.656 -0.316 1.00 91.88 122 ILE A C 1
ATOM 1015 O O . ILE A 1 122 ? 11.155 4.264 -1.369 1.00 91.88 122 ILE A O 1
ATOM 1019 N N . PRO A 1 123 ? 12.090 4.236 0.672 1.00 90.44 123 PRO A N 1
ATOM 1020 C CA . PRO A 1 123 ? 12.731 5.536 0.505 1.00 90.44 123 PRO A CA 1
ATOM 1021 C C . PRO A 1 123 ? 13.710 5.593 -0.667 1.00 90.44 123 PRO A C 1
ATOM 1023 O O . PRO A 1 123 ? 13.731 6.605 -1.366 1.00 90.44 123 PRO A O 1
ATOM 1026 N N . GLU A 1 124 ? 14.489 4.538 -0.918 1.00 89.19 124 GLU A N 1
ATOM 1027 C CA . GLU A 1 124 ? 15.382 4.482 -2.080 1.00 89.19 124 GLU A CA 1
ATOM 1028 C C . GLU A 1 124 ? 14.600 4.531 -3.395 1.00 89.19 124 GLU A C 1
ATOM 1030 O O . GLU A 1 124 ? 14.892 5.379 -4.242 1.00 89.19 124 GLU A O 1
ATOM 1035 N N . LEU A 1 125 ? 13.554 3.706 -3.532 1.00 88.31 125 LEU A N 1
ATOM 1036 C CA . LEU A 1 125 ? 12.664 3.723 -4.698 1.00 88.31 125 LEU A CA 1
ATOM 1037 C C . LEU A 1 125 ? 12.043 5.113 -4.910 1.00 88.31 125 LEU A C 1
ATOM 1039 O O . LEU A 1 125 ? 12.084 5.665 -6.011 1.00 88.31 125 LEU A O 1
ATOM 1043 N N . ARG A 1 126 ? 11.503 5.712 -3.844 1.00 85.94 126 ARG A N 1
ATOM 1044 C CA . ARG A 1 126 ? 10.883 7.043 -3.889 1.00 85.94 126 ARG A CA 1
ATOM 1045 C C . ARG A 1 126 ? 11.892 8.121 -4.276 1.00 85.94 126 ARG A C 1
ATOM 1047 O O . ARG A 1 126 ? 11.567 9.007 -5.065 1.00 85.94 126 ARG A O 1
ATOM 1054 N N . ASN A 1 127 ? 13.102 8.079 -3.721 1.00 85.94 127 ASN A N 1
ATOM 1055 C CA . ASN A 1 127 ? 14.147 9.058 -4.014 1.00 85.94 127 ASN A CA 1
ATOM 1056 C C . ASN A 1 127 ? 14.668 8.918 -5.442 1.00 85.94 127 ASN A C 1
ATOM 1058 O O . ASN A 1 127 ? 14.953 9.926 -6.085 1.00 85.94 127 ASN A O 1
ATOM 1062 N N . GLU A 1 128 ? 14.753 7.695 -5.962 1.00 85.38 128 GLU A N 1
ATOM 1063 C CA . GLU A 1 128 ? 15.111 7.465 -7.356 1.00 85.38 128 GLU A CA 1
ATOM 1064 C C . GLU A 1 128 ? 14.092 8.104 -8.304 1.00 85.38 128 GLU A C 1
ATOM 1066 O O . GLU A 1 128 ? 14.478 8.878 -9.181 1.00 85.38 128 GLU A O 1
ATOM 1071 N N . ILE A 1 129 ? 12.798 7.871 -8.074 1.00 85.38 129 ILE A N 1
ATOM 1072 C CA . ILE A 1 129 ? 11.727 8.495 -8.860 1.00 85.38 129 ILE A CA 1
ATOM 1073 C C . ILE A 1 129 ? 11.781 10.021 -8.729 1.00 85.38 129 ILE A C 1
ATOM 1075 O O . ILE A 1 129 ? 11.711 10.727 -9.732 1.00 85.38 129 ILE A O 1
ATOM 1079 N N . ALA A 1 130 ? 11.929 10.541 -7.508 1.00 78.31 130 ALA A N 1
ATOM 1080 C CA . ALA A 1 130 ? 11.925 11.979 -7.254 1.00 78.31 130 ALA A CA 1
ATOM 1081 C C . ALA A 1 130 ? 13.124 12.709 -7.883 1.00 78.31 130 ALA A C 1
ATOM 1083 O O . ALA A 1 130 ? 12.975 13.843 -8.329 1.00 78.31 130 ALA A O 1
ATOM 1084 N N . HIS A 1 131 ? 14.307 12.087 -7.916 1.00 79.12 131 HIS A N 1
ATOM 1085 C CA . HIS A 1 131 ? 15.524 12.718 -8.436 1.00 79.12 131 HIS A CA 1
ATOM 1086 C C . HIS A 1 131 ? 15.771 12.446 -9.921 1.00 79.12 131 HIS A C 1
ATOM 1088 O O . HIS A 1 131 ? 16.318 13.306 -10.607 1.00 79.12 131 HIS A O 1
ATOM 1094 N N . LYS A 1 132 ? 15.403 11.262 -10.427 1.00 75.38 132 LYS A N 1
ATOM 1095 C CA . LYS A 1 132 ? 15.685 10.854 -11.813 1.00 75.38 132 LYS A CA 1
ATOM 1096 C C . LYS A 1 132 ? 14.453 10.893 -12.716 1.00 75.38 132 LYS A C 1
ATOM 1098 O O . LYS A 1 132 ? 14.602 10.850 -13.932 1.00 75.38 132 LYS A O 1
ATOM 1103 N N . GLY A 1 133 ? 13.244 10.936 -12.153 1.00 62.06 133 GLY A N 1
ATOM 1104 C CA . GLY A 1 133 ? 11.980 10.875 -12.899 1.00 62.06 133 GLY A CA 1
ATOM 1105 C C . GLY A 1 133 ? 11.666 9.505 -13.515 1.00 62.06 133 GLY A C 1
ATOM 1106 O O . GLY A 1 133 ? 10.591 9.321 -14.081 1.00 62.06 133 GLY A O 1
ATOM 1107 N N . ILE A 1 134 ? 12.584 8.541 -13.405 1.00 71.38 134 ILE A N 1
ATOM 1108 C CA . ILE A 1 134 ? 12.486 7.185 -13.945 1.00 71.38 134 ILE A CA 1
ATOM 1109 C C . ILE A 1 134 ? 13.084 6.183 -12.961 1.00 71.38 134 ILE A C 1
ATOM 1111 O O . ILE A 1 134 ? 14.005 6.509 -12.214 1.00 71.38 134 ILE A O 1
ATOM 1115 N N . VAL A 1 135 ? 12.574 4.953 -12.991 1.00 71.50 135 VAL A N 1
ATOM 1116 C CA . VAL A 1 135 ? 13.133 3.826 -12.238 1.00 71.50 135 VAL A CA 1
ATOM 1117 C C . VAL A 1 135 ? 14.120 3.099 -13.153 1.00 71.50 135 VAL A C 1
ATOM 1119 O O . VAL A 1 135 ? 13.713 2.535 -14.170 1.00 71.50 135 VAL A O 1
ATOM 1122 N N . HIS A 1 136 ? 15.419 3.140 -12.847 1.00 63.66 136 HIS A N 1
ATOM 1123 C CA . HIS A 1 136 ? 16.432 2.482 -13.674 1.00 63.66 136 HIS A CA 1
ATOM 1124 C C . HIS A 1 136 ? 16.649 1.028 -13.254 1.00 63.66 136 HIS A C 1
ATOM 1126 O O . HIS A 1 136 ? 16.756 0.717 -12.073 1.00 63.66 136 HIS A O 1
ATOM 1132 N N . GLY A 1 137 ? 16.768 0.129 -14.237 1.00 68.75 137 GLY A N 1
ATOM 1133 C CA . GLY A 1 137 ? 17.176 -1.259 -13.998 1.00 68.75 137 GLY A CA 1
ATOM 1134 C C . GLY A 1 137 ? 16.148 -2.134 -13.272 1.00 68.75 137 GLY A C 1
ATOM 1135 O O . GLY A 1 137 ? 16.479 -3.264 -12.929 1.00 68.75 137 GLY A O 1
ATOM 1136 N N . ARG A 1 138 ? 14.916 -1.649 -13.056 1.00 77.06 138 ARG A N 1
ATOM 1137 C CA . ARG A 1 138 ? 13.802 -2.443 -12.516 1.00 77.06 138 ARG A CA 1
ATOM 1138 C C . ARG A 1 138 ? 12.749 -2.716 -13.580 1.00 77.06 138 ARG A C 1
ATOM 1140 O O . ARG A 1 138 ? 12.494 -1.883 -14.450 1.00 77.06 138 ARG A O 1
ATOM 1147 N N . ASP A 1 139 ? 12.090 -3.861 -13.458 1.00 88.06 139 ASP A N 1
ATOM 1148 C CA . ASP A 1 139 ? 10.868 -4.140 -14.200 1.00 88.06 139 ASP A CA 1
ATOM 1149 C C . ASP A 1 139 ? 9.728 -3.279 -13.629 1.00 88.06 139 ASP A C 1
ATOM 1151 O O . ASP A 1 139 ? 9.336 -3.413 -12.464 1.00 88.06 139 ASP A O 1
ATOM 1155 N N . LEU A 1 140 ? 9.216 -2.360 -14.454 1.00 91.69 140 LEU A N 1
ATOM 1156 C CA . LEU A 1 140 ? 8.141 -1.440 -14.079 1.00 91.69 140 LEU A CA 1
ATOM 1157 C C . LEU A 1 140 ? 6.837 -2.171 -13.763 1.00 91.69 140 LEU A C 1
ATOM 1159 O O . LEU A 1 140 ? 6.119 -1.762 -12.856 1.00 91.69 140 LEU A O 1
ATOM 1163 N N . LYS A 1 141 ? 6.513 -3.239 -14.499 1.00 94.25 141 LYS A N 1
ATOM 1164 C CA . LYS A 1 141 ? 5.307 -4.015 -14.222 1.00 94.25 141 LYS A CA 1
ATOM 1165 C C . LYS A 1 141 ? 5.445 -4.643 -12.846 1.00 94.25 141 LYS A C 1
ATOM 1167 O O . LYS A 1 141 ? 4.599 -4.416 -11.992 1.00 94.25 141 LYS A O 1
ATOM 1172 N N . LEU A 1 142 ? 6.528 -5.374 -12.612 1.00 92.38 142 LEU A N 1
ATOM 1173 C CA . LEU A 1 142 ? 6.741 -6.035 -11.329 1.00 92.38 142 LEU A CA 1
ATOM 1174 C C . LEU A 1 142 ? 6.733 -5.038 -10.164 1.00 92.38 142 LEU A C 1
ATOM 1176 O O . LEU A 1 142 ? 6.029 -5.254 -9.185 1.00 92.38 142 LEU A O 1
ATOM 1180 N N . THR A 1 143 ? 7.454 -3.924 -10.300 1.00 93.12 143 THR A N 1
ATOM 1181 C CA . THR A 1 143 ? 7.522 -2.896 -9.250 1.00 93.12 143 THR A CA 1
ATOM 1182 C C . THR A 1 143 ? 6.136 -2.316 -8.952 1.00 93.12 143 THR A C 1
ATOM 1184 O O . THR A 1 143 ? 5.805 -2.064 -7.797 1.00 93.12 143 THR A O 1
ATOM 1187 N N . ALA A 1 144 ? 5.289 -2.125 -9.970 1.00 96.12 144 ALA A N 1
ATOM 1188 C CA . ALA A 1 144 ? 3.909 -1.695 -9.761 1.00 96.12 144 ALA A CA 1
ATOM 1189 C C . ALA A 1 144 ? 3.096 -2.739 -8.979 1.00 96.12 144 ALA A C 1
ATOM 1191 O O . ALA A 1 144 ? 2.358 -2.372 -8.069 1.00 96.12 144 ALA A O 1
ATOM 1192 N N . TYR A 1 145 ? 3.242 -4.024 -9.301 1.00 97.00 145 TYR A N 1
ATOM 1193 C CA . TYR A 1 145 ? 2.569 -5.111 -8.586 1.00 97.00 145 TYR A CA 1
ATOM 1194 C C . TYR A 1 145 ? 3.035 -5.233 -7.124 1.00 97.00 145 TYR A C 1
ATOM 1196 O O . TYR A 1 145 ? 2.200 -5.372 -6.233 1.00 97.00 145 TYR A O 1
ATOM 1204 N N . GLU A 1 146 ? 4.338 -5.112 -6.854 1.00 94.50 146 GLU A N 1
ATOM 1205 C CA . GLU A 1 146 ? 4.870 -5.063 -5.483 1.00 94.50 146 GLU A CA 1
ATOM 1206 C C . GLU A 1 146 ? 4.293 -3.867 -4.707 1.00 94.50 146 GLU A C 1
ATOM 1208 O O . GLU A 1 146 ? 3.772 -4.038 -3.608 1.00 94.50 146 GLU A O 1
ATOM 1213 N N . LEU A 1 147 ? 4.235 -2.680 -5.323 1.00 96.50 147 LEU A N 1
ATOM 1214 C CA . LEU A 1 147 ? 3.624 -1.503 -4.695 1.00 96.50 147 LEU A CA 1
ATOM 1215 C C . LEU A 1 147 ? 2.117 -1.657 -4.430 1.00 96.50 147 LEU A C 1
ATOM 1217 O O . LEU A 1 147 ? 1.607 -1.058 -3.483 1.00 96.50 147 LEU A O 1
ATOM 1221 N N . VAL A 1 148 ? 1.384 -2.445 -5.227 1.00 98.06 148 VAL A N 1
ATOM 1222 C CA . VAL A 1 148 ? -0.018 -2.787 -4.920 1.00 98.06 148 VAL A CA 1
ATOM 1223 C C . VAL A 1 148 ? -0.103 -3.614 -3.636 1.00 98.06 148 VAL A C 1
ATOM 1225 O O . VAL A 1 148 ? -0.993 -3.363 -2.815 1.00 98.06 148 VAL A O 1
ATOM 1228 N N . LEU A 1 149 ? 0.811 -4.569 -3.431 1.00 96.12 149 LEU A N 1
ATOM 1229 C CA . LEU A 1 149 ? 0.894 -5.334 -2.183 1.00 96.12 149 LEU A CA 1
ATOM 1230 C C . LEU A 1 149 ? 1.224 -4.416 -1.001 1.00 96.12 149 LEU A C 1
ATOM 1232 O O . LEU A 1 149 ? 0.544 -4.477 0.027 1.00 96.12 149 LEU A O 1
ATOM 1236 N N . ASP A 1 150 ? 2.195 -3.519 -1.169 1.00 96.69 150 ASP A N 1
ATOM 1237 C CA . ASP A 1 150 ? 2.615 -2.572 -0.134 1.00 96.69 150 ASP A CA 1
ATOM 1238 C C . ASP A 1 150 ? 1.483 -1.632 0.276 1.00 96.69 150 ASP A C 1
ATOM 1240 O O . ASP A 1 150 ? 1.181 -1.484 1.463 1.00 96.69 150 ASP A O 1
ATOM 1244 N N . LEU A 1 151 ? 0.806 -1.024 -0.703 1.00 97.56 151 LEU A N 1
ATOM 1245 C CA . LEU A 1 151 ? -0.332 -0.147 -0.448 1.00 97.56 151 LEU A CA 1
ATOM 1246 C C . LEU A 1 151 ? -1.451 -0.902 0.267 1.00 97.56 151 LEU A C 1
ATOM 1248 O O . LEU A 1 151 ? -1.972 -0.398 1.258 1.00 97.56 151 LEU A O 1
ATOM 1252 N N . ASN A 1 152 ? -1.792 -2.119 -0.165 1.00 97.25 152 ASN A N 1
ATOM 1253 C CA . ASN A 1 152 ? -2.792 -2.930 0.533 1.00 97.25 152 ASN A CA 1
ATOM 1254 C C . ASN A 1 152 ? -2.375 -3.260 1.972 1.00 97.25 152 ASN A C 1
ATOM 1256 O O . ASN A 1 152 ? -3.212 -3.195 2.875 1.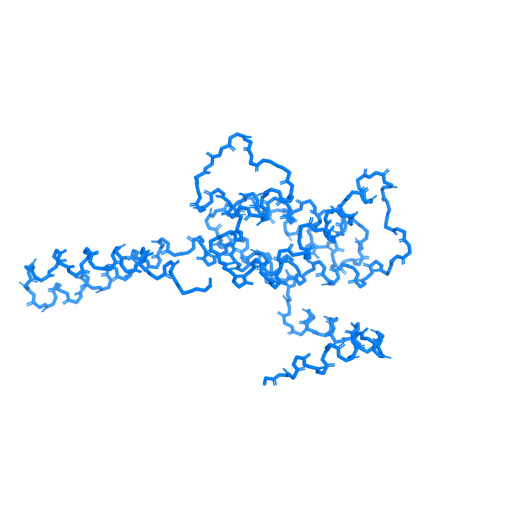00 97.25 152 ASN A O 1
ATOM 1260 N N . CYS A 1 153 ? -1.096 -3.565 2.210 1.00 95.06 153 CYS A N 1
ATOM 1261 C CA . CYS A 1 153 ? -0.566 -3.804 3.548 1.00 95.06 153 CYS A CA 1
ATOM 1262 C C . CYS A 1 153 ? -0.784 -2.578 4.449 1.00 95.06 153 CYS A C 1
ATOM 1264 O O . CYS A 1 153 ? -1.470 -2.674 5.472 1.00 95.06 153 CYS A O 1
ATOM 1266 N N . VAL A 1 154 ? -0.290 -1.404 4.047 1.00 95.50 154 VAL A N 1
ATOM 1267 C CA . VAL A 1 154 ? -0.361 -0.189 4.876 1.00 95.50 154 VAL A CA 1
ATOM 1268 C C . VAL A 1 154 ? -1.800 0.327 5.003 1.00 95.50 154 VAL A C 1
ATOM 1270 O O . VAL A 1 154 ? -2.205 0.751 6.091 1.00 95.50 154 VAL A O 1
ATOM 1273 N N . LEU A 1 155 ? -2.616 0.228 3.947 1.00 96.19 155 LEU A N 1
ATOM 1274 C CA . LEU A 1 155 ? -4.046 0.544 4.007 1.00 96.19 155 LEU A CA 1
ATOM 1275 C C . LEU A 1 155 ? -4.771 -0.360 5.001 1.00 96.19 155 LEU A C 1
ATOM 1277 O O . LEU A 1 155 ? -5.559 0.143 5.793 1.00 96.19 155 LEU A O 1
ATOM 1281 N N . SER A 1 156 ? -4.478 -1.664 5.021 1.00 93.31 156 SER A N 1
ATOM 1282 C CA . SER A 1 156 ? -5.108 -2.593 5.966 1.00 93.31 156 SER A CA 1
ATOM 1283 C C . SER A 1 156 ? -4.742 -2.294 7.423 1.00 93.31 156 SER A C 1
ATOM 1285 O O . SER A 1 156 ? -5.601 -2.355 8.304 1.00 93.31 156 SER A O 1
ATOM 1287 N N . LEU A 1 157 ? -3.488 -1.909 7.687 1.00 91.94 157 LEU A N 1
ATOM 1288 C CA . LEU A 1 157 ? -3.040 -1.488 9.018 1.00 91.94 157 LEU A CA 1
ATOM 1289 C C . LEU A 1 157 ? -3.730 -0.187 9.446 1.00 91.94 157 LEU A C 1
ATOM 1291 O O . LEU A 1 157 ? -4.184 -0.061 10.587 1.00 91.94 157 LEU A O 1
ATOM 1295 N N . THR A 1 158 ? -3.836 0.766 8.521 1.00 92.50 158 THR A N 1
ATOM 1296 C CA . THR A 1 158 ? -4.516 2.051 8.731 1.00 92.50 158 THR A CA 1
ATOM 1297 C C . THR A 1 158 ? -6.001 1.863 8.984 1.00 92.50 1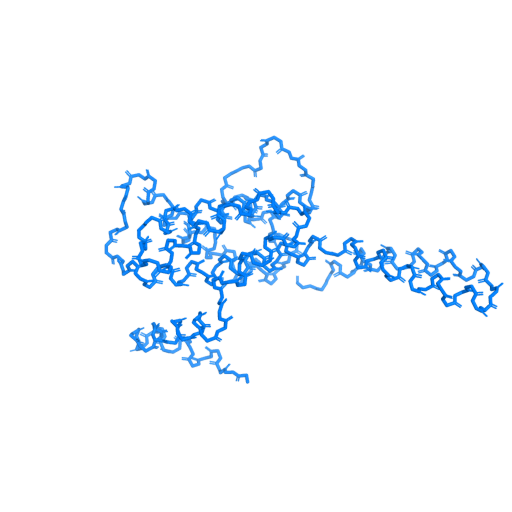58 THR A C 1
ATOM 1299 O O . THR A 1 158 ? -6.547 2.450 9.914 1.00 92.50 158 THR A O 1
ATOM 1302 N N . GLU A 1 159 ? -6.642 1.000 8.205 1.00 90.81 159 GLU A N 1
ATOM 1303 C CA . GLU A 1 159 ? -8.051 0.670 8.335 1.00 90.81 159 GLU A CA 1
ATOM 1304 C C . GLU A 1 159 ? -8.363 0.087 9.705 1.00 90.81 159 GLU A C 1
ATOM 1306 O O . GLU A 1 159 ? -9.188 0.656 10.413 1.00 90.81 159 GLU A O 1
ATOM 1311 N N . ARG A 1 160 ? -7.636 -0.956 10.123 1.00 86.94 160 ARG A N 1
ATOM 1312 C CA . ARG A 1 160 ? -7.796 -1.563 11.454 1.00 86.94 160 ARG A CA 1
ATOM 1313 C C . ARG A 1 160 ? -7.674 -0.514 12.558 1.00 86.94 160 ARG A C 1
ATOM 1315 O O . ARG A 1 160 ? -8.600 -0.332 13.344 1.00 86.94 160 ARG A O 1
ATOM 1322 N N . THR A 1 161 ? -6.594 0.267 12.519 1.00 85.69 161 THR A N 1
ATOM 1323 C CA . THR A 1 161 ? -6.325 1.326 13.505 1.00 85.69 161 THR A CA 1
ATOM 1324 C C . THR A 1 161 ? -7.415 2.415 13.517 1.00 85.69 161 THR A C 1
ATOM 1326 O O . THR A 1 161 ? -7.724 2.977 14.566 1.00 85.69 161 THR A O 1
ATOM 1329 N N . SER A 1 162 ? -8.007 2.723 12.358 1.00 83.69 162 SER A N 1
ATOM 1330 C CA . SER A 1 162 ? -9.111 3.681 12.188 1.00 83.69 162 SER A CA 1
ATOM 1331 C C . SER A 1 162 ? -10.430 3.141 12.755 1.00 83.69 162 SER A C 1
ATOM 1333 O O . SER A 1 162 ? -11.149 3.847 13.466 1.00 83.69 162 SER A O 1
ATOM 1335 N N . THR A 1 163 ? -10.733 1.868 12.488 1.00 79.44 163 THR A N 1
ATOM 1336 C CA . THR A 1 163 ? -12.003 1.230 12.860 1.00 79.44 163 THR A CA 1
ATOM 1337 C C . THR A 1 163 ? -12.126 0.890 14.341 1.00 79.44 163 THR A C 1
ATOM 1339 O O . THR A 1 163 ? -13.244 0.822 14.848 1.00 79.44 163 THR A O 1
ATOM 1342 N N . ASP A 1 164 ? -11.015 0.743 15.068 1.00 71.19 164 ASP A N 1
ATOM 1343 C CA . ASP A 1 164 ? -11.024 0.324 16.478 1.00 71.19 164 ASP A CA 1
ATOM 1344 C C . ASP A 1 164 ? -11.902 1.213 17.375 1.00 71.19 164 ASP A C 1
ATOM 1346 O O . ASP A 1 164 ? -12.610 0.724 18.258 1.00 71.19 164 ASP A O 1
ATOM 1350 N N . LYS A 1 165 ? -11.941 2.527 17.115 1.00 67.31 165 LYS A N 1
ATOM 1351 C CA . LYS A 1 165 ? -12.808 3.450 17.870 1.00 67.31 165 LYS A CA 1
ATOM 1352 C C . LYS A 1 165 ? -14.296 3.174 17.632 1.00 67.31 165 LYS A C 1
ATOM 1354 O O . LYS A 1 165 ? -15.092 3.287 18.564 1.00 67.31 165 LYS A O 1
ATOM 1359 N N . PHE A 1 166 ? -14.664 2.794 16.411 1.00 72.88 166 PHE A N 1
ATOM 1360 C CA . PHE A 1 166 ? -16.041 2.463 16.044 1.00 72.88 166 PHE A CA 1
ATOM 1361 C C . PHE A 1 166 ? -16.445 1.077 16.560 1.00 72.88 166 PHE A C 1
ATOM 1363 O O . PHE A 1 166 ? -17.570 0.913 17.027 1.00 72.88 166 PHE A O 1
ATOM 1370 N N . ASN A 1 167 ? -15.521 0.113 16.583 1.00 72.44 167 ASN A N 1
ATOM 1371 C CA . ASN A 1 167 ? -15.757 -1.209 17.174 1.00 72.44 167 ASN A CA 1
ATOM 1372 C C . ASN A 1 167 ? -16.078 -1.112 18.672 1.00 72.44 167 ASN A C 1
ATOM 1374 O O . ASN A 1 167 ? -17.011 -1.761 19.151 1.00 72.44 167 ASN A O 1
ATOM 1378 N N . ASN A 1 168 ? -15.371 -0.244 19.403 1.00 70.19 168 ASN A N 1
ATOM 1379 C CA . ASN A 1 168 ? -15.671 0.019 20.813 1.00 70.19 168 ASN A CA 1
ATOM 1380 C C . ASN A 1 168 ? -17.071 0.621 20.989 1.00 70.19 168 ASN A C 1
ATOM 1382 O O . ASN A 1 168 ? -17.807 0.213 21.886 1.00 70.19 168 ASN A O 1
ATOM 1386 N N . PHE A 1 169 ? -17.466 1.554 20.117 1.00 73.75 169 PHE A N 1
ATOM 1387 C CA . PHE A 1 169 ? -18.811 2.129 20.135 1.00 73.75 169 PHE A CA 1
ATOM 1388 C C . PHE A 1 169 ? -19.897 1.070 19.890 1.00 73.75 169 PHE A C 1
ATOM 1390 O O . PHE A 1 169 ? -20.857 1.007 20.657 1.00 73.75 169 PHE A O 1
ATOM 1397 N N . LEU A 1 170 ? -19.734 0.220 18.870 1.00 78.88 170 LEU A N 1
ATOM 1398 C CA . LEU A 1 170 ? -20.679 -0.861 18.568 1.00 78.88 170 LEU A CA 1
ATOM 1399 C C . LEU A 1 170 ? -20.782 -1.855 19.728 1.00 78.88 170 LEU A C 1
ATOM 1401 O O . LEU A 1 170 ? -21.884 -2.162 20.171 1.00 78.88 170 LEU A O 1
ATOM 1405 N N . THR A 1 171 ? -19.643 -2.256 20.298 1.00 77.69 171 THR A N 1
ATOM 1406 C CA . THR A 1 171 ? -19.595 -3.145 21.469 1.00 77.69 171 THR A CA 1
ATOM 1407 C C . THR A 1 171 ? -20.357 -2.553 22.657 1.00 77.69 171 THR A C 1
ATOM 1409 O O . THR A 1 171 ? -21.149 -3.242 23.297 1.00 77.69 171 THR A O 1
ATOM 1412 N N . ILE A 1 172 ? -20.161 -1.261 22.949 1.00 76.12 172 ILE A N 1
ATOM 1413 C CA . ILE A 1 172 ? -20.886 -0.572 24.026 1.00 76.12 172 ILE A CA 1
ATOM 1414 C C . ILE A 1 172 ? -22.388 -0.517 23.719 1.00 76.12 172 ILE A C 1
ATOM 1416 O O . ILE A 1 172 ? -23.209 -0.760 24.602 1.00 76.12 172 ILE A O 1
ATOM 1420 N N . HIS A 1 173 ? -22.757 -0.202 22.478 1.00 76.94 173 HIS A N 1
ATOM 1421 C CA . HIS A 1 173 ? -24.147 -0.103 22.046 1.00 76.94 173 HIS A CA 1
ATOM 1422 C C . HIS A 1 173 ? -24.895 -1.444 22.116 1.00 76.94 173 HIS A C 1
ATOM 1424 O O . HIS A 1 173 ? -26.045 -1.481 22.559 1.00 76.94 173 HIS A O 1
ATOM 1430 N N . ASP A 1 174 ? -24.259 -2.542 21.717 1.00 79.88 174 ASP A N 1
ATOM 1431 C CA . ASP A 1 174 ? -24.877 -3.867 21.752 1.00 79.88 174 ASP A CA 1
ATOM 1432 C C . ASP A 1 174 ? -25.070 -4.343 23.195 1.00 79.88 174 ASP A C 1
ATOM 1434 O O . ASP A 1 174 ? -26.175 -4.749 23.562 1.00 79.88 174 ASP A O 1
ATOM 1438 N N . LYS A 1 175 ? -24.075 -4.125 24.067 1.00 72.19 175 LYS A N 1
ATOM 1439 C CA . LYS A 1 175 ? -24.230 -4.347 25.515 1.00 72.19 175 LYS A CA 1
ATOM 1440 C C . LYS A 1 175 ? -25.354 -3.494 26.114 1.00 72.19 175 LYS A C 1
ATOM 1442 O O . LYS A 1 175 ? -26.137 -3.966 26.934 1.00 72.19 175 LYS A O 1
ATOM 1447 N N . LEU A 1 176 ? -25.498 -2.242 25.676 1.00 70.75 176 LEU A N 1
ATOM 1448 C CA . LEU A 1 176 ? -26.593 -1.356 26.090 1.00 70.75 176 LEU A CA 1
ATOM 1449 C C . LEU A 1 176 ? -27.985 -1.887 25.707 1.00 70.75 176 LEU A C 1
ATOM 1451 O O . LEU A 1 176 ? -28.944 -1.702 26.463 1.00 70.75 176 LEU A O 1
ATOM 1455 N N . LYS A 1 177 ? -28.116 -2.535 24.543 1.00 76.19 177 LYS A N 1
ATOM 1456 C CA . LYS A 1 177 ? -29.369 -3.180 24.120 1.00 76.19 177 LYS A CA 1
ATOM 1457 C C . LYS A 1 177 ? -29.708 -4.388 24.986 1.00 76.19 177 LYS A C 1
ATOM 1459 O O . LYS A 1 177 ? -30.867 -4.534 25.366 1.00 76.19 177 LYS A O 1
ATOM 1464 N N . GLU A 1 178 ? -28.723 -5.217 25.320 1.00 69.00 178 GLU A N 1
ATOM 1465 C CA . GLU A 1 178 ? -28.911 -6.368 26.211 1.00 69.00 178 GLU A CA 1
ATOM 1466 C C . GLU A 1 178 ? -29.378 -5.928 27.606 1.00 69.00 178 GLU A C 1
ATOM 1468 O O . GLU A 1 178 ? -30.319 -6.498 28.153 1.00 69.00 178 GLU A O 1
ATOM 1473 N N . VAL A 1 179 ? -28.806 -4.843 28.139 1.00 62.81 179 VAL A N 1
ATOM 1474 C CA . VAL A 1 179 ? -29.164 -4.302 29.462 1.00 62.81 179 VAL A CA 1
ATOM 1475 C C . VAL A 1 179 ? -30.569 -3.699 29.502 1.00 62.81 179 VAL A C 1
ATOM 1477 O O . VAL A 1 179 ? -31.280 -3.861 30.496 1.00 62.81 179 VAL A O 1
ATOM 1480 N N . LYS A 1 180 ? -31.031 -3.051 28.421 1.00 59.81 180 LYS A N 1
ATOM 1481 C CA . LYS A 1 180 ? -32.436 -2.604 28.323 1.00 59.81 180 LYS A CA 1
ATOM 1482 C C . LYS A 1 180 ? -33.433 -3.757 28.468 1.00 59.81 180 LYS A C 1
ATOM 1484 O O . LYS A 1 180 ? -34.563 -3.511 28.879 1.00 59.81 180 LYS A O 1
ATOM 1489 N N . ASN A 1 181 ? -33.013 -4.984 28.166 1.00 61.16 181 ASN A N 1
ATOM 1490 C CA . ASN A 1 181 ? -33.840 -6.172 28.327 1.00 61.16 181 ASN A CA 1
ATOM 1491 C C . ASN A 1 181 ? -33.750 -6.786 29.741 1.00 61.16 181 ASN A C 1
ATOM 1493 O O . ASN A 1 181 ? -34.650 -7.539 30.104 1.00 61.16 181 ASN A O 1
ATOM 1497 N N . THR A 1 182 ? -32.716 -6.484 30.544 1.00 64.19 182 THR A N 1
ATOM 1498 C CA . THR A 1 182 ? -32.456 -7.135 31.852 1.00 64.19 182 THR A CA 1
ATOM 1499 C C . THR A 1 182 ? -32.610 -6.231 33.085 1.00 64.19 182 THR A C 1
ATOM 1501 O O . THR A 1 182 ? -32.910 -6.743 34.160 1.00 64.19 182 THR A O 1
ATOM 1504 N N . GLY A 1 183 ? -32.482 -4.904 32.960 1.00 58.66 183 GLY A N 1
ATOM 1505 C CA . GLY A 1 183 ? -32.905 -3.933 33.985 1.00 58.66 183 GLY A CA 1
ATOM 1506 C C . GLY A 1 183 ? -31.915 -3.576 35.110 1.00 58.66 183 GLY A C 1
ATOM 1507 O O . GLY A 1 183 ? -32.294 -2.796 35.983 1.00 58.66 183 GLY A O 1
ATOM 1508 N N . ASP A 1 184 ? -30.668 -4.063 35.108 1.00 61.66 184 ASP A N 1
ATOM 1509 C CA . ASP A 1 184 ? -29.671 -3.745 36.153 1.00 61.66 184 ASP A CA 1
ATOM 1510 C C . ASP A 1 184 ? -28.566 -2.787 35.655 1.00 61.66 184 ASP A C 1
ATOM 1512 O O . ASP A 1 184 ? -27.732 -3.134 34.819 1.00 61.66 184 ASP A O 1
ATOM 1516 N N . LEU A 1 185 ? -28.555 -1.555 36.181 1.00 58.34 185 LEU A N 1
ATOM 1517 C CA . LEU A 1 185 ? -27.617 -0.483 35.809 1.00 58.34 185 LEU A CA 1
ATOM 1518 C C . LEU A 1 185 ? -26.311 -0.469 36.626 1.00 58.34 185 LEU A C 1
ATOM 1520 O O . LEU A 1 185 ? -25.445 0.368 36.372 1.00 58.34 185 LEU A O 1
ATOM 1524 N N . THR A 1 186 ? -26.140 -1.334 37.626 1.00 58.41 186 THR A N 1
ATOM 1525 C CA . THR A 1 186 ? -25.004 -1.235 38.568 1.00 58.41 186 THR A CA 1
ATOM 1526 C C . THR A 1 186 ? -23.762 -1.977 38.069 1.00 58.41 186 THR A C 1
ATOM 1528 O O . THR A 1 186 ? -22.640 -1.493 38.220 1.00 58.41 186 THR A O 1
ATOM 1531 N N . VAL A 1 187 ? -23.971 -3.095 37.369 1.00 56.69 187 VAL A N 1
ATOM 1532 C CA . VAL A 1 187 ? -22.941 -3.862 36.642 1.00 56.69 187 VAL A CA 1
ATOM 1533 C C . VAL A 1 187 ? -22.324 -3.025 35.496 1.00 56.69 187 VAL A C 1
ATOM 1535 O O . VAL A 1 187 ? -21.132 -3.103 35.199 1.00 56.69 187 VAL A O 1
ATOM 1538 N N . TYR A 1 188 ? -23.116 -2.099 34.950 1.00 56.56 188 TYR A N 1
ATOM 1539 C CA . TYR A 1 188 ? -22.845 -1.259 33.779 1.00 56.56 188 TYR A CA 1
ATOM 1540 C C . TYR A 1 188 ? -21.580 -0.384 33.858 1.00 56.56 188 TYR A C 1
ATOM 1542 O O . TYR A 1 188 ? -20.825 -0.289 32.889 1.00 56.56 188 TYR A O 1
ATOM 1550 N N . LYS A 1 189 ? -21.325 0.277 34.998 1.00 58.16 189 LYS A N 1
ATOM 1551 C CA . LYS A 1 189 ? -20.164 1.182 35.133 1.00 58.16 189 LYS A CA 1
ATOM 1552 C C . LYS A 1 189 ? -18.846 0.422 35.098 1.00 58.16 189 LYS A C 1
ATOM 1554 O O . LYS A 1 189 ? -17.884 0.907 34.513 1.00 58.16 189 LYS A O 1
ATOM 1559 N N . VAL A 1 190 ? -18.805 -0.747 35.728 1.00 61.56 190 VAL A N 1
ATOM 1560 C CA . VAL A 1 190 ? -17.593 -1.565 35.804 1.00 61.56 190 VAL A CA 1
ATOM 1561 C C . VAL A 1 190 ? -17.301 -2.176 34.436 1.00 61.56 190 VAL A C 1
ATOM 1563 O O . VAL A 1 190 ? -16.170 -2.118 33.967 1.00 61.56 190 VAL A O 1
ATOM 1566 N N . GLU A 1 191 ? -18.324 -2.672 33.744 1.00 57.47 191 GLU A N 1
ATOM 1567 C CA . GLU A 1 191 ? -18.147 -3.393 32.483 1.00 57.47 191 GLU A CA 1
ATOM 1568 C C . GLU A 1 191 ? -17.849 -2.489 31.282 1.00 57.47 191 GLU A C 1
ATOM 1570 O O . GLU A 1 191 ? -17.044 -2.857 30.427 1.00 57.47 191 GLU A O 1
ATOM 1575 N N . ILE A 1 192 ? -18.420 -1.280 31.232 1.00 61.28 192 ILE A N 1
ATOM 1576 C CA . ILE A 1 192 ? -18.044 -0.278 30.222 1.00 61.28 192 ILE A CA 1
ATOM 1577 C C . ILE A 1 192 ? -16.643 0.259 30.478 1.00 61.28 192 ILE A C 1
ATOM 1579 O O . ILE A 1 192 ? -15.873 0.392 29.528 1.00 61.28 192 ILE A O 1
ATOM 1583 N N . CYS A 1 193 ? -16.289 0.533 31.739 1.00 59.69 193 CYS A N 1
ATOM 1584 C CA . CYS A 1 193 ? -14.916 0.893 32.079 1.00 59.69 193 CYS A CA 1
ATOM 1585 C C . CYS A 1 193 ? -13.951 -0.212 31.643 1.00 59.69 193 CYS A C 1
ATOM 1587 O O . CYS A 1 193 ? -12.959 0.099 30.997 1.00 59.69 193 CYS A O 1
ATOM 1589 N N . ASN A 1 194 ? -14.277 -1.483 31.883 1.00 59.91 194 ASN A N 1
ATOM 1590 C CA . ASN A 1 194 ? -13.454 -2.602 31.428 1.00 59.91 194 ASN A CA 1
ATOM 1591 C C . ASN A 1 194 ? -13.381 -2.692 29.898 1.00 59.91 194 ASN A C 1
ATOM 1593 O O . ASN A 1 194 ? -12.290 -2.838 29.383 1.00 59.91 194 ASN A O 1
ATOM 1597 N N . CYS A 1 195 ? -14.464 -2.486 29.140 1.00 57.75 195 CYS A N 1
ATOM 1598 C CA . CYS A 1 195 ? -14.391 -2.479 27.666 1.00 57.75 195 CYS A CA 1
ATOM 1599 C C . CYS A 1 195 ? -13.526 -1.328 27.120 1.00 57.75 195 CYS A C 1
ATOM 1601 O O . CYS A 1 195 ? -12.770 -1.504 26.165 1.00 57.75 195 CYS A O 1
ATOM 1603 N N . LEU A 1 196 ? -13.620 -0.144 27.734 1.00 56.41 196 LEU A N 1
ATOM 1604 C CA . LEU A 1 196 ? -12.789 1.011 27.387 1.00 56.41 196 LEU A CA 1
ATOM 1605 C C . LEU A 1 196 ? -11.320 0.799 27.785 1.00 56.41 196 LEU A C 1
ATOM 1607 O O . LEU A 1 196 ? -10.432 1.304 27.101 1.00 56.41 196 LEU A O 1
ATOM 1611 N N . LEU A 1 197 ? -11.063 0.060 28.868 1.00 54.12 197 LEU A N 1
ATOM 1612 C CA . LEU A 1 197 ? -9.726 -0.261 29.369 1.00 54.12 197 LEU A CA 1
ATOM 1613 C C . LEU A 1 197 ? -9.101 -1.469 28.656 1.00 54.12 197 LEU A C 1
ATOM 1615 O O . LEU A 1 197 ? -7.908 -1.441 28.395 1.00 54.12 197 LEU A O 1
ATOM 1619 N N . ASP A 1 198 ? -9.860 -2.478 28.241 1.00 48.53 198 ASP A N 1
ATOM 1620 C CA . ASP A 1 198 ? -9.362 -3.651 27.508 1.00 48.53 198 ASP A CA 1
ATOM 1621 C C . ASP A 1 198 ? -8.954 -3.282 26.075 1.00 48.53 198 ASP A C 1
ATOM 1623 O O . ASP A 1 198 ? -7.934 -3.764 25.578 1.00 48.53 198 ASP A O 1
ATOM 1627 N N . GLY A 1 199 ? -9.636 -2.310 25.453 1.00 45.84 199 GLY A N 1
ATOM 1628 C CA . GLY A 1 199 ? -9.148 -1.632 24.242 1.00 45.84 199 GLY A CA 1
ATOM 1629 C C . GLY A 1 199 ? -7.848 -0.832 24.457 1.00 45.84 199 GLY A C 1
ATOM 1630 O O . GLY A 1 199 ? -7.177 -0.444 23.499 1.00 45.84 199 GLY A O 1
ATOM 1631 N N . VAL A 1 200 ? -7.458 -0.588 25.714 1.00 41.03 200 VAL A N 1
ATOM 1632 C CA . VAL A 1 200 ? -6.178 0.022 26.111 1.00 41.03 200 VAL A CA 1
ATOM 1633 C C . VAL A 1 200 ? -5.151 -1.035 26.549 1.00 41.03 200 VAL A C 1
ATOM 1635 O O . VAL A 1 200 ? -3.963 -0.813 26.334 1.00 41.03 200 VAL A O 1
ATOM 1638 N N . VAL A 1 201 ? -5.565 -2.185 27.092 1.00 32.66 201 VAL A N 1
ATOM 1639 C CA . VAL A 1 201 ? -4.683 -3.245 27.625 1.00 32.66 201 VAL A CA 1
ATOM 1640 C C . VAL A 1 201 ? -4.261 -4.262 26.554 1.00 32.66 201 VAL A C 1
ATOM 1642 O O . VAL A 1 201 ? -3.109 -4.705 26.568 1.00 32.66 201 VAL A O 1
ATOM 1645 N N . ASN A 1 202 ? -5.091 -4.523 25.533 1.00 33.78 202 ASN A N 1
ATOM 1646 C CA . ASN A 1 202 ? -4.681 -5.305 24.352 1.00 33.78 202 ASN A CA 1
ATOM 1647 C C . ASN A 1 202 ? -3.605 -4.614 23.489 1.00 33.78 202 ASN A C 1
ATOM 1649 O O . ASN A 1 202 ? -3.098 -5.205 22.541 1.00 33.78 202 ASN A O 1
ATOM 1653 N N . LYS A 1 203 ? -3.152 -3.411 23.872 1.00 42.03 203 LYS A N 1
ATOM 1654 C CA . LYS A 1 203 ? -1.936 -2.763 23.344 1.00 42.03 203 LYS A CA 1
ATOM 1655 C C . LYS A 1 203 ? -0.631 -3.517 23.659 1.00 42.03 203 LYS A C 1
ATOM 1657 O O . LYS A 1 203 ? 0.437 -3.018 23.321 1.00 42.03 203 LYS A O 1
ATOM 1662 N N . SER A 1 204 ? -0.709 -4.682 24.304 1.00 28.88 204 SER A N 1
ATOM 1663 C CA . SER A 1 204 ? 0.446 -5.481 24.735 1.00 28.88 204 SER A CA 1
ATOM 1664 C C . SER A 1 204 ? 0.616 -6.793 23.961 1.00 28.88 204 SER A C 1
ATOM 1666 O O . SER A 1 204 ? 1.560 -7.529 24.233 1.00 28.88 204 SER A O 1
ATOM 1668 N N . VAL A 1 205 ? -0.270 -7.105 23.009 1.00 31.48 205 VAL A N 1
ATOM 1669 C CA . VAL A 1 205 ? -0.153 -8.306 22.169 1.00 31.48 205 VAL A CA 1
ATOM 1670 C C . VAL A 1 205 ? -0.389 -7.913 20.713 1.00 31.48 205 VAL A C 1
ATOM 1672 O O . VAL A 1 205 ? -1.532 -7.883 20.273 1.00 31.48 205 VAL A O 1
ATOM 1675 N N . ILE A 1 206 ? 0.698 -7.533 20.027 1.00 33.97 206 ILE A N 1
ATOM 1676 C CA . ILE A 1 206 ? 1.090 -7.798 18.619 1.00 33.97 206 ILE A CA 1
ATOM 1677 C C . ILE A 1 206 ? 2.462 -7.146 18.399 1.00 33.97 206 ILE A C 1
ATOM 1679 O O . ILE A 1 206 ? 2.557 -5.898 18.426 1.00 33.97 206 ILE A O 1
#

Secondary structure (DSSP, 8-state):
---HHHHHHHHHH-HHHHHHHHHHHHHHTTHHHHHHHHHHH-TTTGGGHHHHHHHHHHHHTT-HHHHHHHHHHHHHHHHHHHHHHHH---S---SHHHHHHHHHTT-HHHHHHTHHIIIIIHHHHHHHHHHHSS--SS-HHHHHHHHHHHHHHHHHHHHHHHHHHHHHHHHHHHHHHHHHHH---SHHHHHHHHHHHHHHHGGG--

Foldseek 3Di:
DPDPVVLVCCVVPPVVVNLVVLVCVCVVVVLLVVLLVLQCPFPQRVVCNVLSVVLSVCVVVVVLLVNLQSLLVVLLVLLQSLLCLVPNDDPDQDDQLSSLCSNPVLPPVCCVPPSVCSNPVSVVSNVCCVPVVGDPPDDSNSSSSVSSVSSSVSSVSSSVSRCLVVVLVVVLVVVVVVCVVVPDCPVVVVVNVVSVVVSVVCSPPD

Sequence (206 aa):
MENIEYHIALKRDCPDDYYREVIKVVDDNNMVSQMSSRVSFNYHIHERKEIFETLATLFEEKRYLAFIAMASIQLEGIFYELVCIKFGAKERQGTLVEKVEKAFKSSPHLMQTLYPYFAFDIPELRNEIAHKGIVHGRDLKLTAYELVLDLNCVLSLTERTSTDKFNNFLTIHDKLKEVKNTGDLTVYKVEICNCLLDGVVNKSVI

pLDDT: mean 83.21, std 15.62, range [28.88, 98.38]